Protein AF-X1FM49-F1 (afdb_monomer)

Mean predicted aligned error: 12.23 Å

Sequence (280 aa):
MNQIHNSIEKFINIDDLNIEDKLYTIQNRLKTENAYYLDQNDILSFISDFFELAIPLKKENLKLLLQKALFGYRSFENHWNMVPKPKIYNTMIRFLIRLFGFQINLRKLSHWAIPDVIFNYIDLHFGLNSRILLIITDLKSDKDVKISREQFSKNACKHAILLEFEESTLRIMRTISKEELFSSAYGSINSIKKALTEKFGTPSAVICVDKFLLEKIVENYIFKHSKFTLFPHFKTLKLLRNKKYLTIYPEFPSYKFIRKKKPFSLLKLLLPILIDKHEF

Nearest PDB structures (foldseek):
  1c7t-assembly1_A-2  TM=3.517E-01  e=4.186E+00  Serratia marcescens
  2xf8-assembly4_I  TM=2.829E-01  e=3.321E+00  Escherichia coli K-12

Structure (mmCIF, N/CA/C/O backbone):
data_AF-X1FM49-F1
#
_entry.id   AF-X1FM49-F1
#
loop_
_atom_site.group_PDB
_atom_site.id
_atom_site.type_symbol
_atom_site.label_atom_id
_atom_site.label_alt_id
_atom_site.label_comp_id
_atom_site.label_asym_id
_atom_site.label_entity_id
_atom_site.label_seq_id
_atom_site.pdbx_PDB_ins_code
_atom_site.Cartn_x
_atom_site.Cartn_y
_atom_site.Cartn_z
_atom_site.occupancy
_atom_site.B_iso_or_equiv
_atom_site.auth_seq_id
_atom_site.auth_comp_id
_atom_site.auth_asym_id
_atom_site.auth_atom_id
_atom_site.pdbx_PDB_model_num
ATOM 1 N N . MET A 1 1 ? -45.543 -6.821 -8.139 1.00 38.75 1 MET A N 1
ATOM 2 C CA . MET A 1 1 ? -44.348 -7.501 -8.684 1.00 38.75 1 MET A CA 1
ATOM 3 C C . MET A 1 1 ? -43.966 -7.039 -10.105 1.00 38.75 1 MET A C 1
ATOM 5 O O . MET A 1 1 ? -43.216 -7.739 -10.750 1.00 38.75 1 MET A O 1
ATOM 9 N N . ASN A 1 2 ? -44.377 -5.841 -10.564 1.00 34.03 2 ASN A N 1
ATOM 10 C CA . ASN A 1 2 ? -43.959 -5.253 -11.859 1.00 34.03 2 ASN A CA 1
ATOM 11 C C . ASN A 1 2 ? -43.669 -3.734 -11.766 1.00 34.03 2 ASN A C 1
ATOM 13 O O . ASN A 1 2 ? -43.846 -2.992 -12.723 1.00 34.03 2 ASN A O 1
ATOM 17 N N . GLN A 1 3 ? -43.240 -3.244 -10.597 1.00 27.81 3 GLN A N 1
ATOM 18 C CA . GLN A 1 3 ? -42.898 -1.822 -10.391 1.00 27.81 3 GLN A CA 1
ATOM 19 C C . GLN A 1 3 ? -41.501 -1.590 -9.795 1.00 27.81 3 GLN A C 1
ATOM 21 O O . GLN A 1 3 ? -41.107 -0.448 -9.615 1.00 27.81 3 GLN A O 1
ATOM 26 N N . ILE A 1 4 ? -40.728 -2.654 -9.548 1.00 30.19 4 ILE A N 1
ATOM 27 C CA . ILE A 1 4 ? -39.341 -2.563 -9.049 1.00 30.19 4 ILE A CA 1
ATOM 28 C C . ILE A 1 4 ? -38.323 -2.700 -10.198 1.00 30.19 4 ILE A C 1
ATOM 30 O O . ILE A 1 4 ? -37.176 -2.291 -10.061 1.00 30.19 4 ILE A O 1
ATOM 34 N N . HIS A 1 5 ? -38.743 -3.197 -11.368 1.00 26.62 5 HIS A N 1
ATOM 35 C CA . HIS A 1 5 ? -37.850 -3.340 -12.522 1.00 26.62 5 HIS A CA 1
ATOM 36 C C . HIS A 1 5 ? -37.680 -2.036 -13.326 1.00 26.62 5 HIS A C 1
ATOM 38 O O . HIS A 1 5 ? -36.601 -1.772 -13.838 1.00 26.62 5 HIS A O 1
ATOM 44 N N . ASN A 1 6 ? -38.677 -1.141 -13.324 1.00 26.44 6 ASN A N 1
ATOM 45 C CA . ASN A 1 6 ? -38.637 0.102 -14.115 1.00 26.44 6 ASN A CA 1
ATOM 46 C C . ASN A 1 6 ? -37.973 1.301 -13.406 1.00 26.44 6 ASN A C 1
ATOM 48 O O . ASN A 1 6 ? -37.908 2.391 -13.974 1.00 26.44 6 ASN A O 1
ATOM 52 N N . SER A 1 7 ? -37.489 1.135 -12.171 1.00 25.89 7 SER A N 1
ATOM 53 C CA . SER A 1 7 ? -36.793 2.187 -11.409 1.00 25.89 7 SER A CA 1
ATOM 54 C C . SER A 1 7 ? -35.269 2.028 -11.376 1.00 25.89 7 SER A C 1
ATOM 56 O O . SER A 1 7 ? -34.590 2.924 -10.884 1.00 25.89 7 SER A O 1
ATOM 58 N N . ILE A 1 8 ? -34.728 0.928 -11.914 1.00 28.39 8 ILE A N 1
ATOM 59 C CA . ILE A 1 8 ? -33.276 0.684 -12.004 1.00 28.39 8 ILE A CA 1
ATOM 60 C C . ILE A 1 8 ? -32.724 1.099 -13.383 1.00 28.39 8 ILE A C 1
ATOM 62 O O . ILE A 1 8 ? -31.587 1.546 -13.477 1.00 28.39 8 ILE A O 1
ATOM 66 N N . GLU A 1 9 ? -33.548 1.113 -14.435 1.00 26.67 9 GLU A N 1
ATOM 67 C CA . GLU A 1 9 ? -33.127 1.510 -15.795 1.00 26.67 9 GLU A CA 1
ATOM 68 C C . GLU A 1 9 ? -33.043 3.032 -16.042 1.00 26.67 9 GLU A C 1
ATOM 70 O O . GLU A 1 9 ? -32.710 3.464 -17.141 1.00 26.67 9 GLU A O 1
ATOM 75 N N . LYS A 1 10 ? -33.314 3.884 -15.042 1.00 25.98 10 LYS A N 1
ATOM 76 C CA . LYS A 1 10 ? -33.323 5.355 -15.213 1.00 25.98 10 LYS A CA 1
ATOM 77 C C . LYS A 1 10 ? -32.134 6.112 -14.613 1.00 25.98 10 LYS A C 1
ATOM 79 O O . LYS A 1 10 ? -32.168 7.339 -14.585 1.00 25.98 10 LYS A O 1
ATOM 84 N N . PHE A 1 11 ? -31.075 5.41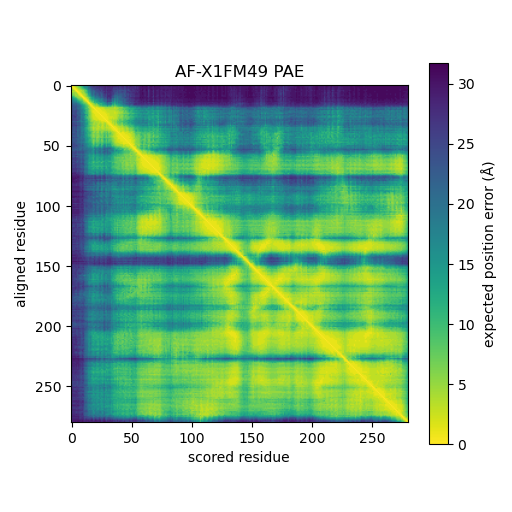9 -14.193 1.00 28.23 11 PHE A N 1
ATOM 85 C CA . PHE A 1 11 ? -29.848 6.056 -13.683 1.00 28.23 11 PHE A CA 1
ATOM 86 C C . PHE A 1 11 ? -28.603 5.890 -14.567 1.00 28.23 11 PHE A C 1
ATOM 88 O O . PHE A 1 11 ? -27.523 6.317 -14.170 1.00 28.23 11 PHE A O 1
ATOM 95 N N . ILE A 1 12 ? -28.748 5.356 -15.781 1.00 30.94 12 ILE A N 1
ATOM 96 C CA . ILE A 1 12 ? -27.650 5.244 -16.750 1.00 30.94 12 ILE A CA 1
ATOM 97 C C . ILE A 1 12 ? -28.084 5.927 -18.042 1.00 30.94 12 ILE A C 1
ATOM 99 O O . ILE A 1 12 ? -28.553 5.270 -18.962 1.00 30.94 12 ILE A O 1
ATOM 103 N N . ASN A 1 13 ? -28.018 7.260 -18.096 1.00 35.44 13 ASN A N 1
ATOM 104 C CA . ASN A 1 13 ? -27.860 7.938 -19.387 1.00 35.44 13 ASN A CA 1
ATOM 105 C C . ASN A 1 13 ? -27.408 9.396 -19.247 1.00 35.44 13 ASN A C 1
ATOM 107 O O . ASN A 1 13 ? -28.061 10.315 -19.733 1.00 35.44 13 ASN A O 1
ATOM 111 N N . ILE A 1 14 ? -26.303 9.624 -18.539 1.00 36.44 14 ILE A N 1
ATOM 112 C CA . ILE A 1 14 ? -25.542 10.874 -18.630 1.00 36.44 14 ILE A CA 1
ATOM 113 C C . ILE A 1 14 ? -24.070 10.499 -18.416 1.00 36.44 14 ILE A C 1
ATOM 115 O O . ILE A 1 14 ? -23.620 10.554 -17.282 1.00 36.44 14 ILE A O 1
ATOM 119 N N . ASP A 1 15 ? -23.380 10.006 -19.459 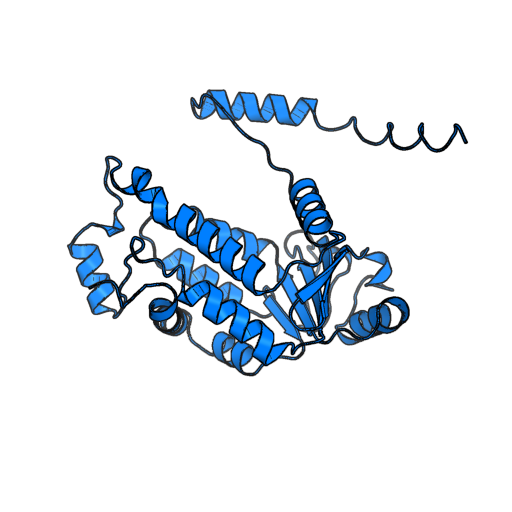1.00 49.00 15 ASP A N 1
ATOM 120 C CA . ASP A 1 15 ? -21.919 10.176 -19.687 1.00 49.00 15 ASP A CA 1
ATOM 121 C C . ASP A 1 15 ? -21.323 9.273 -20.799 1.00 49.00 15 ASP A C 1
ATOM 123 O O . ASP A 1 15 ? -20.226 9.572 -21.276 1.00 49.00 15 ASP A O 1
ATOM 127 N N . ASP A 1 16 ? -22.030 8.246 -21.292 1.00 47.59 16 ASP A N 1
ATOM 128 C CA . ASP A 1 16 ? -21.462 7.271 -22.253 1.00 47.59 16 ASP A CA 1
ATOM 129 C C . ASP A 1 16 ? -21.018 7.887 -23.593 1.00 47.59 16 ASP A C 1
ATOM 131 O O . ASP A 1 16 ? -19.898 7.643 -24.049 1.00 47.59 16 ASP A O 1
ATOM 135 N N . LEU A 1 17 ? -21.817 8.796 -24.168 1.00 49.66 17 LEU A N 1
ATOM 136 C CA . LEU A 1 17 ? -21.473 9.514 -25.410 1.00 49.66 17 LEU A CA 1
ATOM 137 C C . LEU A 1 17 ? -20.178 10.340 -25.289 1.00 49.66 17 LEU A C 1
ATOM 139 O O . LEU A 1 17 ? -19.476 10.566 -26.266 1.00 49.66 17 LEU A O 1
ATOM 143 N N . ASN A 1 18 ? -19.824 10.783 -24.081 1.00 67.50 18 ASN A N 1
ATOM 144 C CA . ASN A 1 18 ? -18.666 11.646 -23.849 1.00 67.50 18 ASN A CA 1
ATOM 145 C C . ASN A 1 18 ? -17.378 10.837 -23.606 1.00 67.50 18 ASN A C 1
ATOM 147 O O . ASN A 1 18 ? -16.273 11.370 -23.724 1.00 67.50 18 ASN A O 1
ATOM 151 N N . ILE A 1 19 ? -17.494 9.563 -23.217 1.00 69.50 19 ILE A N 1
ATOM 152 C CA . ILE A 1 19 ? -16.346 8.685 -22.968 1.00 69.50 19 ILE A CA 1
ATOM 153 C C . ILE A 1 19 ? -15.851 8.088 -24.284 1.00 69.50 19 ILE A C 1
ATOM 155 O O . ILE A 1 19 ? -14.644 8.120 -24.526 1.00 69.50 19 ILE A O 1
ATOM 159 N N . GLU A 1 20 ? -16.752 7.627 -25.155 1.00 76.94 20 GLU A N 1
ATOM 160 C CA . GLU A 1 20 ? -16.390 7.110 -26.482 1.00 76.94 20 GLU A CA 1
ATOM 161 C C . GLU A 1 20 ? -15.681 8.170 -27.332 1.00 76.94 20 GLU A C 1
ATOM 163 O O . GLU A 1 20 ? -14.584 7.922 -27.836 1.00 76.94 20 GLU A O 1
ATOM 168 N N . ASP A 1 21 ? -16.214 9.393 -27.383 1.00 76.25 21 ASP A N 1
ATOM 169 C CA . ASP A 1 21 ? -15.595 10.513 -28.102 1.00 76.25 21 ASP A CA 1
ATOM 170 C C . ASP A 1 21 ? -14.202 10.867 -27.551 1.00 76.25 21 ASP A C 1
ATOM 172 O O . ASP A 1 21 ? -13.254 11.145 -28.302 1.00 76.25 21 ASP A O 1
ATOM 176 N N . LYS A 1 22 ? -14.026 10.820 -26.222 1.00 76.69 22 LYS A N 1
ATOM 177 C CA . LYS A 1 22 ? -12.715 11.022 -25.580 1.00 76.69 22 LYS A CA 1
ATOM 178 C C . LYS A 1 22 ? -11.753 9.889 -25.907 1.00 76.69 22 LYS A C 1
ATOM 180 O O . LYS A 1 22 ? -10.584 10.167 -26.182 1.00 76.69 22 LYS A O 1
ATOM 185 N N . LEU A 1 23 ? -12.212 8.638 -25.891 1.00 79.38 23 LEU A N 1
ATOM 186 C CA . LEU A 1 23 ? -11.404 7.480 -26.263 1.00 79.38 23 LEU A CA 1
ATOM 187 C C . LEU A 1 23 ? -10.975 7.571 -27.725 1.00 79.38 23 LEU A C 1
ATOM 189 O O . LEU A 1 23 ? -9.790 7.411 -27.997 1.00 79.38 23 LEU A O 1
ATOM 193 N N . TYR A 1 24 ? -11.880 7.927 -28.635 1.00 82.31 24 TYR A N 1
ATOM 194 C CA . TYR A 1 24 ? -11.580 8.114 -30.054 1.00 82.31 24 TYR A CA 1
ATOM 195 C C . TYR A 1 24 ? -10.574 9.252 -30.281 1.00 82.31 24 TYR A C 1
ATOM 197 O O . TYR A 1 24 ? -9.591 9.107 -31.010 1.00 82.31 24 TYR A O 1
ATOM 205 N N . THR A 1 25 ? -10.734 10.369 -29.567 1.00 79.50 25 THR A N 1
ATOM 206 C CA . THR A 1 25 ? -9.770 11.480 -29.588 1.00 79.50 25 THR A CA 1
ATOM 207 C C . THR A 1 25 ? -8.387 11.040 -29.091 1.00 79.50 25 THR A C 1
ATOM 209 O O . THR A 1 25 ? -7.362 11.420 -29.664 1.00 79.50 25 THR A O 1
ATOM 212 N N . ILE A 1 26 ? -8.333 10.222 -28.035 1.00 73.94 26 ILE A N 1
ATOM 213 C CA . ILE A 1 26 ? -7.086 9.667 -27.495 1.00 73.94 26 ILE A CA 1
ATOM 214 C C . ILE A 1 26 ? -6.458 8.673 -28.480 1.00 73.94 26 ILE A C 1
ATOM 216 O O . ILE A 1 26 ? -5.254 8.773 -28.722 1.00 73.94 26 ILE A O 1
ATOM 220 N N . GLN A 1 27 ? -7.247 7.778 -29.085 1.00 82.19 27 GLN A N 1
ATOM 221 C CA . GLN A 1 27 ? -6.794 6.826 -30.107 1.00 82.19 27 GLN A CA 1
ATOM 222 C C . GLN A 1 27 ? -6.166 7.556 -31.292 1.00 82.19 27 GLN A C 1
ATOM 224 O O . GLN A 1 27 ? -5.028 7.263 -31.659 1.00 82.19 27 GLN A O 1
ATOM 229 N N . ASN A 1 28 ? -6.847 8.577 -31.819 1.00 80.06 28 ASN A N 1
ATOM 230 C CA . ASN A 1 28 ? -6.357 9.374 -32.943 1.00 80.06 28 ASN A CA 1
ATOM 231 C C . ASN A 1 28 ? -5.092 10.161 -32.590 1.00 80.06 28 ASN A C 1
ATOM 233 O O . ASN A 1 28 ? -4.155 10.237 -33.387 1.00 80.06 28 ASN A O 1
ATOM 237 N N . ARG A 1 29 ? -5.025 10.726 -31.378 1.00 74.94 29 ARG A N 1
ATOM 238 C CA . ARG A 1 29 ? -3.861 11.501 -30.930 1.00 74.94 29 ARG A CA 1
ATOM 239 C C . ARG A 1 29 ? -2.637 10.627 -30.661 1.00 74.94 29 ARG A C 1
ATOM 241 O O . ARG A 1 29 ? -1.518 11.059 -30.932 1.00 74.94 29 ARG A O 1
ATOM 248 N N . LEU A 1 30 ? -2.832 9.436 -30.097 1.00 70.00 30 LEU A N 1
ATOM 249 C CA . LEU A 1 30 ? -1.753 8.510 -29.743 1.00 70.00 30 LEU A CA 1
ATOM 250 C C . LEU A 1 30 ? -1.437 7.497 -30.852 1.00 70.00 30 LEU A C 1
ATOM 252 O O . LEU A 1 30 ? -0.431 6.801 -30.739 1.00 70.00 30 LEU A O 1
ATOM 256 N N . LYS A 1 31 ? -2.244 7.454 -31.923 1.00 78.69 31 LYS A N 1
ATOM 257 C CA . LYS A 1 31 ? -2.162 6.486 -33.029 1.00 78.69 31 LYS A CA 1
ATOM 258 C C . LYS A 1 31 ? -2.162 5.038 -32.531 1.00 78.69 31 LYS A C 1
ATOM 260 O O . LYS A 1 31 ? -1.292 4.248 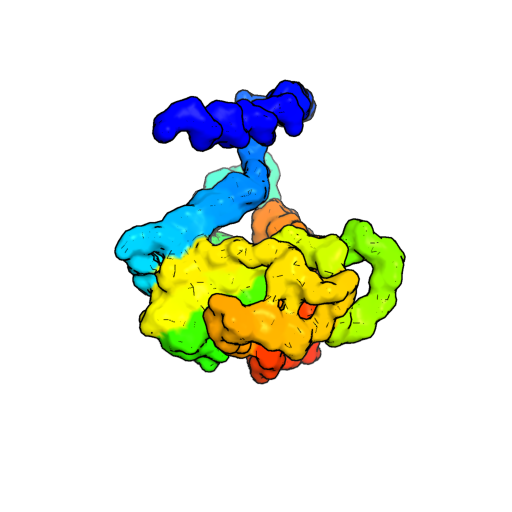-32.888 1.00 78.69 31 LYS A O 1
ATOM 265 N N . THR A 1 32 ? -3.115 4.711 -31.667 1.00 70.50 32 THR A N 1
ATOM 266 C CA . THR A 1 32 ? -3.265 3.373 -31.080 1.00 70.50 32 THR A CA 1
ATOM 267 C C . THR A 1 32 ? -4.527 2.706 -31.605 1.00 70.50 32 THR A C 1
ATOM 269 O O . THR A 1 32 ? -5.571 3.347 -31.622 1.00 70.50 32 THR A O 1
ATOM 272 N N . GLU A 1 33 ? -4.443 1.423 -31.968 1.00 75.19 33 GLU A N 1
ATOM 273 C CA . GLU A 1 33 ? -5.581 0.646 -32.497 1.00 75.19 33 GLU A CA 1
ATOM 274 C C . GLU A 1 33 ? -6.745 0.548 -31.509 1.00 75.19 33 GLU A C 1
ATOM 276 O O . GLU A 1 33 ? -7.899 0.565 -31.912 1.00 75.19 33 GLU A O 1
ATOM 281 N N . ASN A 1 34 ? -6.437 0.479 -30.213 1.00 69.75 34 ASN A N 1
ATOM 282 C CA . ASN A 1 34 ? -7.426 0.326 -29.157 1.00 69.75 34 ASN A CA 1
ATOM 283 C C . ASN A 1 34 ? -7.142 1.307 -28.016 1.00 69.75 34 ASN A C 1
ATOM 285 O O . ASN A 1 34 ? -5.984 1.550 -27.663 1.00 69.75 34 ASN A O 1
ATOM 289 N N . ALA A 1 35 ? -8.202 1.827 -27.401 1.00 69.19 35 ALA A N 1
ATOM 290 C CA . ALA A 1 35 ? -8.143 2.552 -26.135 1.00 69.19 35 ALA A CA 1
ATOM 291 C C . ALA A 1 35 ? -9.226 2.015 -25.209 1.00 69.19 35 ALA A C 1
ATOM 293 O O . ALA A 1 35 ? -10.354 1.793 -25.637 1.00 69.19 35 ALA A O 1
ATOM 294 N N . TYR A 1 36 ? -8.863 1.823 -23.948 1.00 71.94 36 TYR A N 1
ATOM 295 C CA . TYR A 1 36 ? -9.733 1.234 -22.942 1.00 71.94 36 TYR A CA 1
ATOM 296 C C . TYR A 1 36 ? -10.023 2.272 -21.862 1.00 71.94 36 TYR A C 1
ATOM 298 O O . TYR A 1 36 ? -9.104 2.940 -21.377 1.00 71.94 36 TYR A O 1
ATOM 306 N N . TYR A 1 37 ? -11.292 2.390 -21.485 1.00 75.25 37 TYR A N 1
ATOM 307 C CA . TYR A 1 37 ? -11.716 3.112 -20.294 1.00 75.25 37 TYR A CA 1
ATOM 308 C C . TYR A 1 37 ? -11.982 2.107 -19.175 1.00 75.25 37 TYR A C 1
ATOM 310 O O . TYR A 1 37 ? -12.544 1.041 -19.407 1.00 75.25 37 TYR A O 1
ATOM 318 N N . LEU A 1 38 ? -11.529 2.438 -17.971 1.00 68.00 38 LEU A N 1
ATOM 319 C CA . LEU A 1 38 ? -11.736 1.635 -16.775 1.00 68.00 38 LEU A CA 1
ATOM 320 C C . LEU A 1 38 ? -12.323 2.550 -15.703 1.00 68.00 38 LEU A C 1
ATOM 322 O O . LEU A 1 38 ? -11.599 3.410 -15.184 1.00 68.00 38 LEU A O 1
ATOM 326 N N . ASP A 1 39 ? -13.607 2.377 -15.383 1.00 73.81 39 ASP A N 1
ATOM 327 C CA . ASP A 1 39 ? -14.215 3.075 -14.252 1.00 73.81 39 ASP A CA 1
ATOM 328 C C . ASP A 1 39 ? -13.741 2.451 -12.929 1.00 73.81 39 ASP A C 1
ATOM 330 O O . ASP A 1 39 ? -13.686 1.233 -12.745 1.00 73.81 39 ASP A O 1
ATOM 334 N N . GLN A 1 40 ? -13.370 3.311 -11.985 1.00 64.81 40 GLN A N 1
ATOM 335 C CA . GLN A 1 40 ? -12.953 2.907 -10.648 1.00 64.81 40 GLN A CA 1
ATOM 336 C C . GLN A 1 40 ? -14.115 2.326 -9.846 1.00 64.81 40 GLN A C 1
ATOM 338 O O . GLN A 1 40 ? -13.875 1.424 -9.046 1.00 64.81 40 GLN A O 1
ATOM 343 N N . ASN A 1 41 ? -15.342 2.821 -10.043 1.00 69.19 41 ASN A N 1
ATOM 344 C CA . ASN A 1 41 ? -16.506 2.291 -9.334 1.00 69.19 41 ASN A CA 1
ATOM 345 C C . ASN A 1 41 ? -16.819 0.865 -9.792 1.00 69.19 41 ASN A C 1
ATOM 347 O O . ASN A 1 41 ? -16.983 -0.007 -8.942 1.00 69.19 41 ASN A O 1
ATOM 351 N N . ASP A 1 42 ? -16.779 0.606 -11.100 1.00 70.88 42 ASP A N 1
ATOM 352 C CA . ASP A 1 42 ? -16.976 -0.735 -11.658 1.00 70.88 42 ASP A CA 1
ATOM 353 C C . ASP A 1 42 ? -15.902 -1.708 -11.176 1.00 70.88 42 ASP A C 1
ATOM 355 O O . ASP A 1 42 ? -16.221 -2.801 -10.714 1.00 70.88 42 ASP A O 1
ATOM 359 N N . ILE A 1 43 ? -14.629 -1.295 -11.175 1.00 70.88 43 ILE A N 1
ATOM 360 C CA . ILE A 1 43 ? -13.544 -2.113 -10.614 1.00 70.88 43 ILE A CA 1
ATOM 361 C C . ILE A 1 43 ? -13.795 -2.412 -9.133 1.00 70.88 43 ILE A C 1
ATOM 363 O O . ILE A 1 43 ? -13.596 -3.543 -8.695 1.00 70.88 43 ILE A O 1
ATOM 367 N N . LEU A 1 44 ? -14.207 -1.415 -8.345 1.00 65.88 44 LEU A N 1
ATOM 368 C CA . LEU A 1 44 ? -14.498 -1.612 -6.926 1.00 65.88 44 LEU A CA 1
ATOM 369 C C . LEU A 1 44 ? -15.687 -2.551 -6.716 1.00 65.88 44 LEU A C 1
ATOM 371 O O . LEU A 1 44 ? -15.600 -3.398 -5.832 1.00 65.88 44 LEU A O 1
ATOM 375 N N . SER A 1 45 ? -16.743 -2.432 -7.525 1.00 69.94 45 SER A N 1
ATOM 376 C CA . SER A 1 45 ? -17.908 -3.321 -7.479 1.00 69.94 45 SER A CA 1
ATOM 377 C C . SER A 1 45 ? -17.520 -4.756 -7.826 1.00 69.94 45 SER A C 1
ATOM 379 O O . SER A 1 45 ? -17.732 -5.644 -7.013 1.00 69.94 45 SER A O 1
ATOM 381 N N . PHE A 1 46 ? -16.787 -4.964 -8.924 1.00 72.94 46 PHE A N 1
ATOM 382 C CA . PHE A 1 46 ? -16.276 -6.271 -9.324 1.00 72.94 46 PHE A CA 1
ATOM 383 C C . PHE A 1 46 ? -15.400 -6.903 -8.239 1.00 72.94 46 PHE A C 1
ATOM 385 O O . PHE A 1 46 ? -15.522 -8.089 -7.946 1.00 72.94 46 PHE A O 1
ATOM 392 N N . ILE A 1 47 ? -14.505 -6.119 -7.629 1.00 70.12 47 ILE A N 1
ATOM 393 C CA . ILE A 1 47 ? -13.669 -6.602 -6.527 1.00 70.12 47 ILE A CA 1
ATOM 394 C C . ILE A 1 47 ? -14.540 -6.957 -5.316 1.00 70.12 47 ILE A C 1
ATOM 396 O O . ILE A 1 47 ? -14.306 -7.993 -4.700 1.00 70.12 47 ILE A O 1
ATOM 400 N N . SER A 1 48 ? -15.530 -6.128 -4.979 1.00 65.69 48 SER A N 1
ATOM 401 C CA . SER A 1 48 ? -16.471 -6.393 -3.885 1.00 65.69 48 SER A CA 1
ATOM 402 C C . SER A 1 48 ? -17.215 -7.708 -4.120 1.00 65.69 48 SER A C 1
ATOM 404 O O . SER A 1 48 ? -17.144 -8.598 -3.279 1.00 65.69 48 SER A O 1
ATOM 406 N N . ASP A 1 49 ? -17.810 -7.877 -5.301 1.00 68.56 49 ASP A N 1
ATOM 407 C CA . ASP A 1 49 ? -18.548 -9.076 -5.706 1.00 68.56 49 ASP A CA 1
ATOM 408 C C . ASP A 1 49 ? -17.653 -10.323 -5.692 1.00 68.56 49 ASP A C 1
ATOM 410 O O . ASP A 1 49 ? -18.055 -11.399 -5.251 1.00 68.56 49 ASP A O 1
ATOM 414 N N . PHE A 1 50 ? -16.395 -10.176 -6.118 1.00 68.75 50 PHE A N 1
ATOM 415 C CA . PHE A 1 50 ? -15.397 -11.243 -6.077 1.00 68.75 50 PHE A CA 1
ATOM 416 C C . PHE A 1 50 ? -15.055 -11.686 -4.645 1.00 68.75 50 PHE A C 1
ATOM 418 O O . PHE A 1 50 ? -14.689 -12.843 -4.428 1.00 68.75 50 PHE A O 1
ATOM 425 N N . PHE A 1 51 ? -15.170 -10.797 -3.658 1.00 63.81 51 PHE A N 1
ATOM 426 C CA . PHE A 1 51 ? -14.923 -11.111 -2.250 1.00 63.81 51 PHE A CA 1
ATOM 427 C C . PHE A 1 51 ? -16.182 -11.489 -1.463 1.00 63.81 51 PHE A C 1
ATOM 429 O O . PHE A 1 51 ? -16.052 -12.090 -0.400 1.00 63.81 51 PHE A O 1
ATOM 436 N N . GLU A 1 52 ? -17.373 -11.212 -1.991 1.00 62.69 52 GLU A N 1
ATOM 437 C CA . GLU A 1 52 ? -18.663 -11.661 -1.445 1.00 62.69 52 GLU A CA 1
ATOM 438 C C . GLU A 1 52 ? -19.129 -13.016 -2.022 1.00 62.69 52 GLU A C 1
ATOM 440 O O . GLU A 1 52 ? -20.275 -13.428 -1.833 1.00 62.69 52 GLU A O 1
ATOM 445 N N . LEU A 1 53 ? -18.243 -13.752 -2.707 1.00 64.69 53 LEU A N 1
ATOM 446 C CA . LEU A 1 53 ? -18.539 -15.084 -3.237 1.00 64.69 53 LEU A CA 1
ATOM 447 C C . LEU A 1 53 ? -18.991 -16.056 -2.135 1.00 64.69 53 LEU A C 1
ATOM 449 O O . LEU A 1 53 ? -18.435 -16.101 -1.039 1.00 64.69 53 LEU A O 1
ATOM 453 N N . ALA A 1 54 ? -19.935 -16.938 -2.486 1.00 53.69 54 ALA A N 1
ATOM 454 C CA . ALA A 1 54 ? -20.457 -17.979 -1.594 1.00 53.69 54 ALA A CA 1
ATOM 455 C C . ALA A 1 54 ? -19.368 -18.910 -1.019 1.00 53.69 54 ALA A C 1
ATOM 457 O O . ALA A 1 54 ? -19.568 -19.538 0.020 1.00 53.69 54 ALA A O 1
ATOM 458 N N . ILE A 1 55 ? -18.214 -18.999 -1.689 1.00 61.59 55 ILE A N 1
ATOM 459 C CA . ILE A 1 55 ? -17.021 -19.683 -1.194 1.00 61.59 55 ILE A CA 1
ATOM 460 C C . ILE A 1 55 ? -15.971 -18.607 -0.882 1.00 61.59 55 ILE A C 1
ATOM 462 O O . ILE A 1 55 ? -15.430 -18.017 -1.822 1.00 61.59 55 ILE A O 1
ATOM 466 N N . PRO A 1 56 ? -15.644 -18.359 0.400 1.00 64.12 56 PRO A N 1
ATOM 467 C CA . PRO A 1 56 ? -14.670 -17.344 0.763 1.00 64.12 56 PRO A CA 1
ATOM 468 C C . PRO A 1 56 ? -13.289 -17.713 0.222 1.00 64.12 56 PRO A C 1
ATOM 470 O O . PRO A 1 56 ? -12.854 -18.872 0.255 1.00 64.12 56 PRO A O 1
ATOM 473 N N . LEU A 1 57 ? -12.573 -16.711 -0.279 1.00 66.94 57 LEU A N 1
ATOM 474 C CA . LEU A 1 57 ? -11.242 -16.917 -0.825 1.00 66.94 57 LEU A CA 1
ATOM 475 C C . LEU A 1 57 ? -10.250 -17.178 0.303 1.00 66.94 57 LEU A C 1
ATOM 477 O O . LEU A 1 57 ? -9.952 -16.312 1.128 1.00 66.94 57 LEU A O 1
ATOM 481 N N . LYS A 1 58 ? -9.693 -18.391 0.296 1.00 73.50 58 LYS A N 1
ATOM 482 C CA . LYS A 1 58 ? -8.594 -18.755 1.185 1.00 73.50 58 LYS A CA 1
ATOM 483 C C . LYS A 1 58 ? -7.408 -17.819 0.981 1.00 73.50 58 LYS A C 1
ATOM 485 O O . LYS A 1 58 ? -7.097 -17.407 -0.142 1.00 73.50 58 LYS A O 1
ATOM 490 N N . LYS A 1 59 ? -6.700 -17.540 2.069 1.00 76.81 59 LYS A N 1
ATOM 491 C CA . LYS A 1 59 ? -5.501 -16.703 2.067 1.00 76.81 59 LYS A CA 1
ATOM 492 C C . LYS A 1 59 ? -4.458 -17.189 1.060 1.00 76.81 59 LYS A C 1
ATOM 494 O O . LYS A 1 59 ? -3.855 -16.380 0.358 1.00 76.81 59 LYS A O 1
ATOM 499 N N . GLU A 1 60 ? -4.273 -18.502 0.949 1.00 79.81 60 GLU A N 1
ATOM 500 C CA . GLU A 1 60 ? -3.338 -19.122 0.007 1.00 79.81 60 GLU A CA 1
ATOM 501 C C . GLU A 1 60 ? -3.703 -18.796 -1.444 1.00 79.81 60 GLU A C 1
ATOM 503 O O . GLU A 1 60 ? -2.817 -18.533 -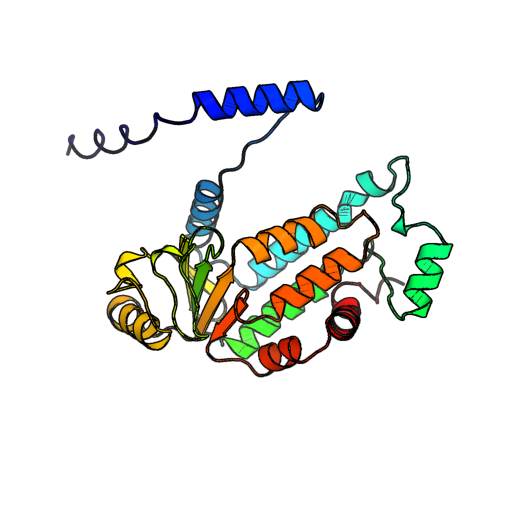2.255 1.00 79.81 60 GLU A O 1
ATOM 508 N N . ASN A 1 61 ? -4.998 -18.734 -1.763 1.00 80.94 61 ASN A N 1
ATOM 509 C CA . ASN A 1 61 ? -5.474 -18.402 -3.104 1.00 80.94 61 ASN A CA 1
ATOM 510 C C . ASN A 1 61 ? -5.207 -16.930 -3.435 1.00 80.94 61 ASN A C 1
ATOM 512 O O . ASN A 1 61 ? -4.757 -16.622 -4.536 1.00 80.94 61 ASN A O 1
ATOM 516 N N . LEU A 1 62 ? -5.418 -16.021 -2.478 1.00 79.12 62 LEU A N 1
ATOM 517 C CA . LEU A 1 62 ? -5.103 -14.598 -2.649 1.00 79.12 62 LEU A CA 1
ATOM 518 C C . LEU A 1 62 ? -3.603 -14.359 -2.779 1.00 79.12 62 LEU A C 1
ATOM 520 O O . LEU A 1 62 ? -3.158 -13.576 -3.621 1.00 79.12 62 LEU A O 1
ATOM 524 N N . LYS A 1 63 ? -2.815 -15.082 -1.984 1.00 84.31 63 LYS A N 1
ATOM 525 C CA . LYS A 1 63 ? -1.362 -15.098 -2.093 1.00 84.31 63 LYS A CA 1
ATOM 526 C C . LYS A 1 63 ? -0.922 -15.575 -3.473 1.00 84.31 63 LYS A C 1
ATOM 528 O O . LYS A 1 63 ? -0.122 -14.893 -4.106 1.00 84.31 63 LYS A O 1
ATOM 533 N N . LEU A 1 64 ? -1.481 -16.679 -3.967 1.00 84.88 64 LEU A N 1
ATOM 534 C CA . LEU A 1 64 ? -1.194 -17.209 -5.299 1.00 84.88 64 LEU A CA 1
ATOM 535 C C . LEU A 1 64 ? -1.609 -16.235 -6.411 1.00 84.88 64 LEU A C 1
ATOM 537 O O . LEU A 1 64 ? -0.878 -16.060 -7.383 1.00 84.88 64 LEU A O 1
ATOM 541 N N . LEU A 1 65 ? -2.760 -15.576 -6.278 1.00 84.62 65 LEU A N 1
ATOM 542 C CA . LEU A 1 65 ? -3.223 -14.573 -7.237 1.00 84.62 65 LEU A CA 1
ATOM 543 C C . LEU A 1 65 ? -2.247 -13.396 -7.298 1.00 84.62 65 LEU A C 1
ATOM 545 O O . LEU A 1 65 ? -1.831 -13.001 -8.387 1.00 84.62 65 LEU A O 1
ATOM 549 N N . LEU A 1 66 ? -1.807 -12.890 -6.143 1.00 85.94 66 LEU A N 1
ATOM 550 C CA . LEU A 1 66 ? -0.810 -11.824 -6.082 1.00 85.94 66 LEU A CA 1
ATOM 551 C C . LEU A 1 66 ? 0.543 -12.272 -6.655 1.00 85.94 66 LEU A C 1
ATOM 553 O O . LEU A 1 66 ? 1.169 -11.514 -7.393 1.00 85.94 66 LEU A O 1
ATOM 557 N N . GLN A 1 67 ? 0.973 -13.506 -6.374 1.00 87.00 67 GLN A N 1
ATOM 558 C CA . GLN A 1 67 ? 2.168 -14.104 -6.981 1.00 87.00 67 GLN A CA 1
ATOM 559 C C . GLN A 1 67 ? 2.059 -14.121 -8.509 1.00 87.00 67 GLN A C 1
ATOM 561 O O . GLN A 1 67 ? 2.979 -13.669 -9.185 1.00 87.00 67 GLN A O 1
ATOM 566 N N . LYS A 1 68 ? 0.926 -14.578 -9.061 1.00 85.56 68 LYS A N 1
ATOM 567 C CA . LYS A 1 68 ? 0.674 -14.599 -10.510 1.00 85.56 68 LYS A CA 1
ATOM 568 C C . LYS A 1 68 ? 0.633 -13.196 -11.110 1.00 85.56 68 LYS A C 1
ATOM 570 O O . LYS A 1 68 ? 1.213 -12.985 -12.170 1.00 85.56 68 LYS A O 1
ATOM 575 N N . ALA A 1 69 ? 0.017 -12.229 -10.433 1.00 84.56 69 ALA A N 1
ATOM 576 C CA . ALA A 1 69 ? -0.009 -10.837 -10.877 1.00 84.56 69 ALA A CA 1
ATOM 577 C C . ALA A 1 69 ? 1.402 -10.226 -10.909 1.00 84.56 69 ALA A C 1
ATOM 579 O O . ALA A 1 69 ? 1.785 -9.596 -11.894 1.00 84.56 69 ALA A O 1
ATOM 580 N N . LEU A 1 70 ? 2.211 -10.461 -9.871 1.00 81.81 70 LEU A N 1
ATOM 581 C CA . LEU A 1 70 ? 3.608 -10.018 -9.820 1.00 81.81 70 LEU A CA 1
ATOM 582 C C . LEU A 1 70 ? 4.477 -10.739 -10.850 1.00 81.81 70 LEU A C 1
ATOM 584 O O . LEU A 1 70 ? 5.351 -10.115 -11.447 1.00 81.81 70 LEU A O 1
ATOM 588 N N . PHE A 1 71 ? 4.230 -12.028 -11.085 1.00 79.75 71 PHE A N 1
ATOM 589 C CA . PHE A 1 71 ? 4.898 -12.794 -12.130 1.00 79.75 71 PHE A CA 1
ATOM 590 C C . PHE A 1 71 ? 4.544 -12.263 -13.524 1.00 79.75 71 PHE A C 1
ATOM 592 O O . PHE A 1 71 ? 5.440 -12.071 -14.337 1.00 79.75 71 PHE A O 1
ATOM 599 N N . GLY A 1 72 ? 3.275 -11.933 -13.780 1.00 77.06 72 GLY A N 1
ATOM 600 C CA . GLY A 1 72 ? 2.834 -11.265 -15.009 1.00 77.06 72 GLY A CA 1
ATOM 601 C C . GLY A 1 72 ? 3.446 -9.870 -15.181 1.00 77.06 72 GLY A C 1
ATOM 602 O O . GLY A 1 72 ? 3.903 -9.495 -16.256 1.00 77.06 72 GLY A O 1
ATOM 603 N N . TYR A 1 73 ? 3.537 -9.100 -14.096 1.00 76.44 73 TYR A N 1
ATOM 604 C CA . TYR A 1 73 ? 4.222 -7.808 -14.109 1.00 76.44 73 TYR A CA 1
ATOM 605 C C . TYR A 1 73 ? 5.733 -7.954 -14.362 1.00 76.44 73 TYR A C 1
ATOM 607 O O . TYR A 1 73 ? 6.338 -7.128 -15.045 1.00 76.44 73 TYR A O 1
ATOM 615 N N . ARG A 1 74 ? 6.356 -9.027 -13.857 1.00 70.88 74 ARG A N 1
ATOM 616 C CA . ARG A 1 74 ? 7.752 -9.391 -14.143 1.00 70.88 74 ARG A CA 1
ATOM 617 C C . ARG A 1 74 ? 7.933 -9.821 -15.602 1.00 70.88 74 ARG A C 1
ATOM 619 O O . ARG A 1 74 ? 8.900 -9.395 -16.229 1.00 70.88 74 ARG A O 1
ATOM 626 N N . SER A 1 75 ? 7.007 -10.615 -16.146 1.00 66.19 75 SER A N 1
ATOM 627 C CA . SER A 1 75 ? 7.040 -11.145 -17.519 1.00 66.19 75 SER A CA 1
ATOM 628 C C . SER A 1 75 ? 6.783 -10.091 -18.595 1.00 66.19 75 SER A C 1
ATOM 630 O O . SER A 1 75 ? 6.843 -10.383 -19.789 1.00 66.19 75 SER A O 1
ATOM 632 N N . PHE A 1 76 ? 6.650 -8.824 -18.200 1.00 59.12 76 PHE A N 1
ATOM 633 C CA . PHE A 1 76 ? 6.723 -7.674 -19.091 1.00 59.12 76 PHE A CA 1
ATOM 634 C C . PHE A 1 76 ? 8.065 -7.576 -19.853 1.00 59.12 76 PHE A C 1
ATOM 636 O O . PHE A 1 76 ? 8.251 -6.594 -20.564 1.00 59.12 76 PHE A O 1
ATOM 643 N N . GLU A 1 77 ? 8.980 -8.564 -19.736 1.00 49.19 77 GLU A N 1
ATOM 644 C CA . GLU A 1 77 ? 10.237 -8.808 -20.482 1.00 49.19 77 GLU A CA 1
ATOM 645 C C . GLU A 1 77 ? 10.196 -8.395 -21.963 1.00 49.19 77 GLU A C 1
ATOM 647 O O . GLU A 1 77 ? 11.174 -7.823 -22.452 1.00 49.19 77 GLU A O 1
ATOM 652 N N . ASN A 1 78 ? 9.049 -8.523 -22.636 1.00 53.38 78 ASN A N 1
ATOM 653 C CA . ASN A 1 78 ? 8.854 -8.033 -24.007 1.00 53.38 78 ASN A CA 1
ATOM 654 C C . ASN A 1 78 ? 9.073 -6.512 -24.158 1.00 53.38 78 ASN A C 1
ATOM 656 O O . ASN A 1 78 ? 9.623 -6.064 -25.161 1.00 53.38 78 ASN A O 1
ATOM 660 N N . HIS A 1 79 ? 8.761 -5.711 -23.137 1.00 54.84 79 HIS A N 1
ATOM 661 C CA . HIS A 1 79 ? 9.037 -4.271 -23.114 1.00 54.84 79 HIS A CA 1
ATOM 662 C C . HIS A 1 79 ? 10.487 -3.929 -22.724 1.00 54.84 79 HIS A C 1
ATOM 664 O O . HIS A 1 79 ? 10.936 -2.795 -22.890 1.00 54.84 79 HIS A O 1
ATOM 670 N N . TRP A 1 80 ? 11.257 -4.890 -22.203 1.00 52.94 80 TRP A N 1
ATOM 671 C CA . TRP A 1 80 ? 12.650 -4.677 -21.781 1.00 52.94 80 TRP A CA 1
ATOM 672 C C . TRP A 1 80 ? 13.653 -4.893 -22.913 1.00 52.94 80 TRP A C 1
ATOM 674 O O . TRP A 1 80 ? 14.770 -4.377 -22.833 1.00 52.94 80 TRP A O 1
ATOM 684 N N . ASN A 1 81 ? 13.251 -5.623 -23.955 1.00 57.50 81 ASN A N 1
ATOM 685 C CA . ASN A 1 81 ? 13.983 -5.744 -25.215 1.00 57.50 81 ASN A CA 1
ATOM 686 C C . ASN A 1 81 ? 13.608 -4.647 -26.231 1.00 57.50 81 ASN A C 1
ATOM 688 O O . ASN A 1 81 ? 14.087 -4.678 -27.362 1.00 57.50 81 ASN A O 1
ATOM 692 N N . MET A 1 82 ? 12.798 -3.656 -25.837 1.00 62.53 82 MET A N 1
ATOM 693 C CA . MET A 1 82 ? 12.471 -2.508 -26.685 1.00 62.53 82 MET A CA 1
ATOM 694 C C . MET A 1 82 ? 13.707 -1.661 -27.004 1.00 62.53 82 MET A C 1
ATOM 696 O O . MET A 1 82 ? 14.606 -1.483 -26.175 1.00 62.53 82 MET A O 1
ATOM 700 N N . VAL A 1 83 ? 13.722 -1.093 -28.210 1.00 59.38 83 VAL A N 1
ATOM 701 C CA . VAL A 1 83 ? 14.672 -0.059 -28.623 1.00 59.38 83 VAL A CA 1
ATOM 702 C C . VAL A 1 83 ? 13.962 1.300 -28.529 1.00 59.38 83 VAL A C 1
ATOM 704 O O . VAL A 1 83 ? 12.908 1.459 -29.139 1.00 59.38 83 VAL A O 1
ATOM 707 N N . PRO A 1 84 ? 14.506 2.286 -27.790 1.00 62.00 84 PRO A N 1
ATOM 708 C CA . PRO A 1 84 ? 15.764 2.244 -27.045 1.00 62.00 84 PRO A CA 1
ATOM 709 C C . PRO A 1 84 ? 15.656 1.472 -25.720 1.00 62.00 84 PRO A C 1
ATOM 711 O O . PRO A 1 84 ? 14.640 1.530 -25.025 1.00 62.00 84 PRO A O 1
ATOM 714 N N . LYS A 1 85 ? 16.756 0.811 -25.330 1.00 65.94 85 LYS A N 1
ATOM 715 C CA . LYS A 1 85 ? 16.830 0.068 -24.064 1.00 65.94 85 LYS A CA 1
ATOM 716 C C . LYS A 1 85 ? 16.552 0.993 -22.863 1.00 65.94 85 LYS A C 1
ATOM 718 O O . LYS A 1 85 ? 17.011 2.141 -22.856 1.00 65.94 85 LYS A O 1
ATOM 723 N N . PRO A 1 86 ? 15.883 0.510 -21.798 1.00 67.06 86 PRO A N 1
ATOM 724 C CA . PRO A 1 86 ? 15.628 1.305 -20.599 1.00 67.06 86 PRO A CA 1
ATOM 725 C C . PRO A 1 86 ? 16.914 1.861 -19.966 1.00 67.06 86 PRO A C 1
ATOM 727 O O . PRO A 1 86 ? 17.902 1.144 -19.798 1.00 67.06 86 PRO A O 1
ATOM 730 N N . LYS A 1 87 ? 16.885 3.126 -19.519 1.00 67.50 87 LYS A N 1
ATOM 731 C CA . LYS A 1 87 ? 18.058 3.833 -18.952 1.00 67.50 87 LYS A CA 1
ATOM 732 C C . LYS A 1 87 ? 18.696 3.123 -17.752 1.00 67.50 87 LYS A C 1
ATOM 734 O O . LYS A 1 87 ? 19.886 3.285 -17.508 1.00 67.50 87 LYS A O 1
ATOM 739 N N . ILE A 1 88 ? 17.935 2.300 -17.030 1.00 64.62 88 ILE A N 1
ATOM 740 C CA . ILE A 1 88 ? 18.424 1.501 -15.897 1.00 64.62 88 ILE A CA 1
ATOM 741 C C . ILE A 1 88 ? 19.446 0.416 -16.300 1.00 64.62 88 ILE A C 1
ATOM 743 O O . ILE A 1 88 ? 20.081 -0.188 -15.436 1.00 64.62 88 ILE A O 1
ATOM 747 N N . TYR A 1 89 ? 19.619 0.153 -17.602 1.00 65.50 89 TYR A N 1
ATOM 748 C CA . TYR A 1 89 ? 20.653 -0.735 -18.150 1.00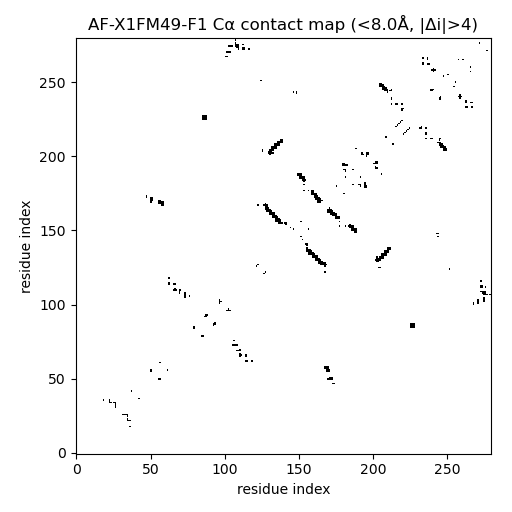 65.50 89 TYR A CA 1
ATOM 749 C C . TYR A 1 89 ? 21.956 -0.020 -18.506 1.00 65.50 89 TYR A C 1
ATOM 751 O O . TYR A 1 89 ? 22.933 -0.691 -18.825 1.00 65.50 89 TYR A O 1
ATOM 759 N N . ASN A 1 90 ? 22.010 1.311 -18.410 1.00 71.50 90 ASN A N 1
ATOM 760 C CA . ASN A 1 90 ? 23.265 2.031 -18.571 1.00 71.50 90 ASN A CA 1
ATOM 761 C C . ASN A 1 90 ? 24.243 1.617 -17.454 1.00 71.50 90 ASN A C 1
ATOM 763 O O . ASN A 1 90 ? 23.928 1.712 -16.264 1.00 71.50 90 ASN A O 1
ATOM 767 N N . THR A 1 91 ? 25.429 1.150 -17.845 1.00 76.44 91 THR A N 1
ATOM 768 C CA . THR A 1 91 ? 26.455 0.618 -16.940 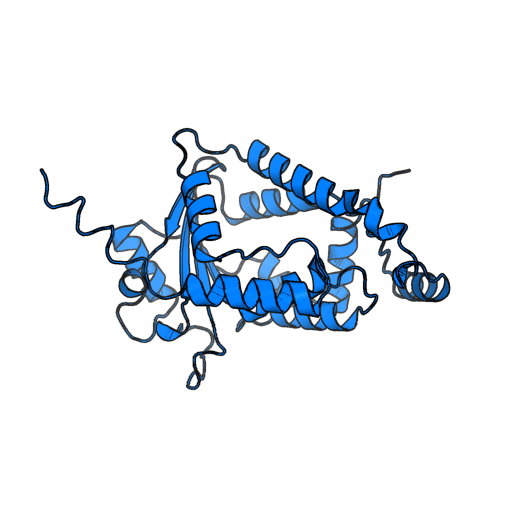1.00 76.44 91 THR A CA 1
ATOM 769 C C . THR A 1 91 ? 26.894 1.631 -15.885 1.00 76.44 91 THR A C 1
ATOM 771 O O . THR A 1 91 ? 26.998 1.271 -14.714 1.00 76.44 91 THR A O 1
ATOM 774 N N . MET A 1 92 ? 27.067 2.904 -16.256 1.00 75.94 92 MET A N 1
ATOM 775 C CA . MET A 1 92 ? 27.464 3.963 -15.319 1.00 75.94 92 MET A CA 1
ATOM 776 C C . MET A 1 92 ? 26.373 4.221 -14.284 1.00 75.94 92 MET A C 1
ATOM 778 O O . MET A 1 92 ? 26.640 4.315 -13.089 1.00 75.94 92 MET A O 1
ATOM 782 N N . ILE A 1 93 ? 25.118 4.251 -14.733 1.00 70.94 93 ILE A N 1
ATOM 783 C CA . ILE A 1 93 ? 23.963 4.397 -13.847 1.00 70.94 93 ILE A CA 1
ATOM 784 C C . ILE A 1 93 ? 23.900 3.220 -12.863 1.00 70.94 93 ILE A C 1
ATOM 786 O O . ILE A 1 93 ? 23.783 3.435 -11.658 1.00 70.94 93 ILE A O 1
ATOM 790 N N . ARG A 1 94 ? 24.055 1.978 -13.338 1.00 71.00 94 ARG A N 1
ATOM 791 C CA . ARG A 1 94 ? 24.098 0.782 -12.476 1.00 71.00 94 ARG A CA 1
ATOM 792 C C . ARG A 1 94 ? 25.230 0.821 -11.463 1.00 71.00 94 ARG A C 1
ATOM 794 O O . ARG A 1 94 ? 25.010 0.464 -10.308 1.00 71.00 94 ARG A O 1
ATOM 801 N N . PHE A 1 95 ? 26.414 1.242 -11.888 1.00 75.12 95 PHE A N 1
ATOM 802 C CA . PHE A 1 95 ? 27.574 1.375 -11.018 1.00 75.12 95 PHE A CA 1
ATOM 803 C C . PHE A 1 95 ? 27.311 2.379 -9.889 1.00 75.12 95 PHE A C 1
ATOM 805 O O . PHE A 1 95 ? 27.466 2.032 -8.721 1.00 75.12 95 PHE A O 1
ATOM 812 N N . LEU A 1 96 ? 26.806 3.574 -10.214 1.00 76.31 96 LEU A N 1
ATOM 813 C CA . LEU A 1 96 ? 26.477 4.598 -9.218 1.00 76.31 96 LEU A CA 1
ATOM 814 C C . LEU A 1 96 ? 25.410 4.115 -8.225 1.00 76.31 96 LEU A C 1
ATOM 816 O O . LEU A 1 96 ? 25.553 4.289 -7.020 1.00 76.31 96 LEU A O 1
ATOM 820 N N . ILE A 1 97 ? 24.355 3.453 -8.703 1.00 72.88 97 ILE A N 1
ATOM 821 C CA . ILE A 1 97 ? 23.301 2.882 -7.847 1.00 72.88 97 ILE A CA 1
ATOM 822 C C . ILE A 1 97 ? 23.886 1.846 -6.874 1.00 72.88 97 ILE A C 1
ATOM 824 O O . ILE A 1 97 ? 23.580 1.883 -5.679 1.00 72.88 97 ILE A O 1
ATOM 828 N N . ARG A 1 98 ? 24.751 0.952 -7.375 1.00 72.31 98 ARG A N 1
ATOM 829 C CA . ARG A 1 98 ? 25.440 -0.057 -6.556 1.00 72.31 98 ARG A CA 1
ATOM 830 C C . ARG A 1 98 ? 26.352 0.583 -5.517 1.00 72.31 98 ARG A C 1
ATOM 832 O O . ARG A 1 98 ? 26.347 0.128 -4.378 1.00 72.31 98 ARG A O 1
ATOM 839 N N . LEU A 1 99 ? 27.056 1.661 -5.868 1.00 77.06 99 LEU A N 1
ATOM 840 C CA . LEU A 1 99 ? 27.894 2.422 -4.937 1.00 77.06 99 LEU A CA 1
ATOM 841 C C . LEU A 1 99 ? 27.078 2.964 -3.751 1.00 77.06 99 LEU A C 1
ATOM 843 O O . LEU A 1 99 ? 27.510 2.887 -2.606 1.00 77.06 99 LEU A O 1
ATOM 847 N N . PHE A 1 100 ? 25.848 3.424 -3.998 1.00 71.62 100 PHE A N 1
ATOM 848 C CA . PHE A 1 100 ? 24.924 3.856 -2.940 1.00 71.62 100 PHE A CA 1
ATOM 849 C C . PHE A 1 100 ? 24.216 2.696 -2.210 1.00 71.62 100 PHE A C 1
ATOM 851 O O . PHE A 1 100 ? 23.363 2.923 -1.346 1.00 71.62 100 PHE A O 1
ATOM 858 N N . GLY A 1 101 ? 24.585 1.446 -2.506 1.00 65.56 101 GLY A N 1
ATOM 859 C CA . GLY A 1 101 ? 24.065 0.244 -1.858 1.00 65.56 101 GLY A CA 1
ATOM 860 C C . GLY A 1 101 ? 22.672 -0.162 -2.332 1.00 65.56 101 GLY A C 1
ATOM 861 O O . GLY A 1 101 ? 21.952 -0.834 -1.594 1.00 65.56 101 GLY A O 1
ATOM 862 N N . PHE A 1 102 ? 22.275 0.258 -3.532 1.00 66.75 102 PHE A N 1
ATOM 863 C CA . PHE A 1 102 ? 21.048 -0.191 -4.168 1.00 66.75 102 PHE A CA 1
ATOM 864 C C . PHE A 1 102 ? 21.374 -1.263 -5.212 1.00 66.75 102 PHE A C 1
ATOM 866 O O . PHE A 1 102 ? 22.214 -1.082 -6.087 1.00 66.75 102 PHE A O 1
ATOM 873 N N . GLN A 1 103 ? 20.681 -2.392 -5.154 1.00 66.88 103 GLN A N 1
ATOM 874 C CA . GLN A 1 103 ? 20.779 -3.444 -6.160 1.00 66.88 103 GLN A CA 1
ATOM 875 C C . GLN A 1 103 ? 19.463 -3.519 -6.917 1.00 66.88 103 GLN A C 1
ATOM 877 O O . GLN A 1 103 ? 18.684 -4.428 -6.697 1.00 66.88 103 GLN A O 1
ATOM 882 N N . ILE A 1 104 ? 19.178 -2.540 -7.777 1.00 65.50 104 ILE A N 1
ATOM 883 C CA . ILE A 1 104 ? 17.907 -2.503 -8.509 1.00 65.50 104 ILE A CA 1
ATOM 884 C C . ILE A 1 104 ? 18.009 -3.421 -9.729 1.00 65.50 104 ILE A C 1
ATOM 886 O O . ILE A 1 104 ? 18.607 -3.057 -10.740 1.00 65.50 104 ILE A O 1
ATOM 890 N N . ASN A 1 105 ? 17.427 -4.614 -9.631 1.00 66.50 105 ASN A N 1
ATOM 891 C CA . ASN A 1 105 ? 17.203 -5.505 -10.759 1.00 66.50 105 ASN A CA 1
ATOM 892 C C . ASN A 1 105 ? 15.711 -5.825 -10.867 1.00 66.50 105 ASN A C 1
ATOM 894 O O . ASN A 1 105 ? 15.209 -6.725 -10.205 1.00 66.50 105 ASN A O 1
ATOM 898 N N . LEU A 1 106 ? 15.007 -5.074 -11.712 1.00 61.66 106 LEU A N 1
ATOM 899 C CA . LEU A 1 106 ? 13.559 -5.209 -11.883 1.00 61.66 106 LEU A CA 1
ATOM 900 C C . LEU A 1 106 ? 13.164 -6.529 -12.565 1.00 61.66 106 LEU A C 1
ATOM 902 O O . LEU A 1 106 ? 12.067 -7.016 -12.319 1.00 61.66 106 LEU A O 1
ATOM 906 N N . ARG A 1 107 ? 14.078 -7.170 -13.318 1.00 63.19 107 ARG A N 1
ATOM 907 C CA . ARG A 1 107 ? 13.878 -8.555 -13.792 1.00 63.19 107 ARG A CA 1
ATOM 908 C C . ARG A 1 107 ? 13.804 -9.561 -12.651 1.00 63.19 107 ARG A C 1
ATOM 910 O O . ARG A 1 107 ? 13.303 -10.654 -12.857 1.00 63.19 107 ARG A O 1
ATOM 917 N N . LYS A 1 108 ? 14.314 -9.202 -11.473 1.00 73.19 108 LYS A N 1
ATOM 918 C CA . LYS A 1 108 ? 14.293 -10.019 -10.262 1.00 73.19 108 LYS A CA 1
ATOM 919 C C . LYS A 1 108 ? 13.271 -9.496 -9.254 1.00 73.19 108 LYS A C 1
ATOM 921 O O . LYS A 1 108 ? 13.499 -9.641 -8.063 1.00 73.19 108 LYS A O 1
ATOM 926 N N . LEU A 1 109 ? 12.180 -8.846 -9.679 1.00 76.38 109 LEU A N 1
ATOM 927 C CA . LEU A 1 109 ? 11.105 -8.508 -8.739 1.00 76.38 109 LEU A CA 1
ATOM 928 C C . LEU A 1 109 ? 10.650 -9.793 -8.027 1.00 76.38 109 LEU A C 1
ATOM 930 O O . LEU A 1 109 ? 10.268 -10.760 -8.689 1.00 76.38 109 LEU A O 1
ATOM 934 N N . SER A 1 110 ? 10.726 -9.818 -6.696 1.00 80.56 110 SER A N 1
ATOM 935 C CA . SER A 1 110 ? 10.402 -11.028 -5.945 1.00 80.56 110 SER A CA 1
ATOM 936 C C . SER A 1 110 ? 8.893 -11.223 -5.906 1.00 80.56 110 SER A C 1
ATOM 938 O O . SER A 1 110 ? 8.170 -10.554 -5.169 1.00 80.56 110 SER A O 1
ATOM 940 N N . HIS A 1 111 ? 8.414 -12.165 -6.710 1.00 82.56 111 HIS A N 1
ATOM 941 C CA . HIS A 1 111 ? 7.026 -12.600 -6.672 1.00 82.56 111 HIS A CA 1
ATOM 942 C C . HIS A 1 111 ? 6.743 -13.500 -5.463 1.00 82.56 111 HIS A C 1
ATOM 944 O O . HIS A 1 111 ? 5.585 -13.641 -5.111 1.00 82.56 111 HIS A O 1
ATOM 950 N N . TRP A 1 112 ? 7.765 -14.043 -4.789 1.00 81.81 112 TRP A N 1
ATOM 951 C CA . TRP A 1 112 ? 7.618 -14.836 -3.563 1.00 81.81 112 TRP A CA 1
ATOM 952 C C . TRP A 1 112 ? 7.598 -13.964 -2.304 1.00 81.81 112 TRP A C 1
ATOM 954 O O . TRP A 1 112 ? 6.618 -13.959 -1.558 1.00 81.81 112 TRP A O 1
ATOM 964 N N . ALA A 1 113 ? 8.653 -13.167 -2.104 1.00 84.56 113 ALA A N 1
ATOM 965 C CA . ALA A 1 113 ? 8.868 -12.447 -0.854 1.00 84.56 113 ALA A CA 1
ATOM 966 C C . ALA A 1 113 ? 7.886 -11.285 -0.657 1.00 84.56 113 ALA A C 1
ATOM 968 O O . ALA A 1 113 ? 7.524 -10.984 0.479 1.00 84.56 113 ALA A O 1
ATOM 969 N N . ILE A 1 114 ? 7.437 -10.627 -1.735 1.00 85.00 114 ILE A N 1
ATOM 970 C CA . ILE A 1 114 ? 6.483 -9.514 -1.625 1.00 85.00 114 ILE A CA 1
ATOM 971 C C . ILE A 1 114 ? 5.136 -10.008 -1.065 1.00 85.00 114 ILE A C 1
ATOM 973 O O . ILE A 1 114 ? 4.717 -9.474 -0.034 1.00 85.00 114 ILE A O 1
ATOM 977 N N . PRO A 1 115 ? 4.470 -11.025 -1.654 1.00 85.06 115 PRO A N 1
ATOM 978 C CA . PRO A 1 115 ? 3.262 -11.597 -1.067 1.00 85.06 115 PRO A CA 1
ATOM 979 C C . PRO A 1 115 ? 3.496 -12.129 0.344 1.00 85.06 115 PRO A C 1
ATOM 981 O O . PRO A 1 115 ? 2.721 -11.792 1.233 1.00 85.06 115 PRO A O 1
ATOM 984 N N . ASP A 1 116 ? 4.574 -12.886 0.580 1.00 85.38 116 ASP A N 1
ATOM 985 C CA . ASP A 1 116 ? 4.883 -13.431 1.910 1.00 85.38 116 ASP A CA 1
ATOM 986 C C . ASP A 1 116 ? 4.923 -12.344 2.980 1.00 85.38 116 ASP A C 1
ATOM 988 O O . ASP A 1 116 ? 4.250 -12.446 4.003 1.00 85.38 116 ASP A O 1
ATOM 992 N N . VAL A 1 117 ? 5.668 -11.267 2.733 1.00 85.88 117 VAL A N 1
ATOM 993 C CA . VAL A 1 117 ? 5.793 -10.166 3.689 1.00 85.88 117 VAL A CA 1
ATOM 994 C C . VAL A 1 117 ? 4.455 -9.466 3.912 1.00 85.88 117 VAL A C 1
ATOM 996 O O . VAL A 1 117 ? 4.138 -9.156 5.057 1.00 85.88 117 VAL A O 1
ATOM 999 N N . ILE A 1 118 ? 3.659 -9.231 2.864 1.00 84.25 118 ILE A N 1
ATOM 1000 C CA . ILE A 1 118 ? 2.343 -8.583 2.992 1.00 84.25 118 ILE A CA 1
ATOM 1001 C C . ILE A 1 118 ? 1.399 -9.441 3.838 1.00 84.25 118 ILE A C 1
ATOM 1003 O O . ILE A 1 118 ? 0.817 -8.953 4.804 1.00 84.25 118 ILE A O 1
ATOM 1007 N N . PHE A 1 119 ? 1.269 -10.721 3.506 1.00 82.88 119 PHE A N 1
ATOM 1008 C CA . PHE A 1 119 ? 0.339 -11.617 4.182 1.00 82.88 119 PHE A CA 1
ATOM 1009 C C . PHE A 1 119 ? 0.786 -11.955 5.610 1.00 82.88 119 PHE A C 1
ATOM 1011 O O . PHE A 1 119 ? -0.052 -12.014 6.505 1.00 82.88 119 PHE A O 1
ATOM 1018 N N . ASN A 1 120 ? 2.090 -12.095 5.862 1.00 83.31 120 ASN A N 1
ATOM 1019 C CA . ASN A 1 120 ? 2.617 -12.266 7.220 1.00 83.31 120 ASN A CA 1
ATOM 1020 C C . ASN A 1 120 ? 2.446 -10.993 8.058 1.00 83.31 120 ASN A C 1
ATOM 1022 O O . ASN A 1 120 ? 2.186 -11.071 9.256 1.00 83.31 120 ASN A O 1
ATOM 1026 N N . TYR A 1 121 ? 2.571 -9.812 7.443 1.00 81.94 121 TYR A N 1
ATOM 1027 C CA . TYR A 1 121 ? 2.302 -8.542 8.117 1.00 81.94 121 TYR A CA 1
ATOM 1028 C C . TYR A 1 121 ? 0.841 -8.435 8.552 1.00 81.94 121 TYR A C 1
ATOM 1030 O O . TYR A 1 121 ? 0.567 -7.968 9.658 1.00 81.94 121 TYR A O 1
ATOM 1038 N N . ILE A 1 122 ? -0.083 -8.865 7.686 1.00 78.38 122 ILE A N 1
ATOM 1039 C CA . ILE A 1 122 ? -1.514 -8.859 7.985 1.00 78.38 122 ILE A CA 1
ATOM 1040 C C . ILE A 1 122 ? -1.809 -9.787 9.166 1.00 78.38 122 ILE A C 1
ATOM 1042 O O . ILE A 1 122 ? -2.371 -9.327 10.157 1.00 78.38 122 ILE A O 1
ATOM 1046 N N . ASP A 1 123 ? -1.354 -11.040 9.113 1.00 78.31 123 ASP A N 1
ATOM 1047 C CA . ASP A 1 123 ? -1.559 -12.001 10.204 1.00 78.31 123 ASP A CA 1
ATOM 1048 C C . ASP A 1 123 ? -1.020 -11.489 11.543 1.00 78.31 123 ASP A C 1
ATOM 1050 O O . ASP A 1 123 ? -1.701 -11.563 12.564 1.00 78.31 123 ASP A O 1
ATOM 1054 N N . LEU A 1 124 ? 0.200 -10.940 11.536 1.00 81.50 124 LEU A N 1
ATOM 1055 C CA . LEU A 1 124 ? 0.886 -10.507 12.752 1.00 81.50 124 LEU A CA 1
ATOM 1056 C C . LEU A 1 124 ? 0.180 -9.330 13.437 1.00 81.50 124 LEU A C 1
ATOM 1058 O O . LEU A 1 124 ? 0.274 -9.187 14.656 1.00 81.50 124 LEU A O 1
ATOM 1062 N N . HIS A 1 125 ? -0.494 -8.466 12.673 1.00 76.75 125 HIS A N 1
ATOM 1063 C CA . HIS A 1 125 ? -1.077 -7.229 13.198 1.00 76.75 125 HIS A CA 1
ATOM 1064 C C . HIS A 1 125 ? -2.598 -7.232 13.322 1.00 76.75 125 HIS A C 1
ATOM 1066 O O . HIS A 1 125 ? -3.117 -6.528 14.188 1.00 76.75 125 HIS A O 1
ATOM 1072 N N . PHE A 1 126 ? -3.306 -7.990 12.491 1.00 73.81 126 PHE A N 1
ATOM 1073 C CA . PHE A 1 126 ? -4.766 -8.027 12.506 1.00 73.81 126 PHE A CA 1
ATOM 1074 C C . PHE A 1 126 ? -5.315 -9.330 13.106 1.00 73.81 126 PHE A C 1
ATOM 1076 O O . PHE A 1 126 ? -6.447 -9.324 13.578 1.00 73.81 126 PHE A O 1
ATOM 1083 N N . GLY A 1 127 ? -4.503 -10.390 13.224 1.00 69.19 127 GLY A N 1
ATOM 1084 C CA . GLY A 1 127 ? -4.924 -11.680 13.778 1.00 69.19 127 GLY A CA 1
ATOM 1085 C C . GLY A 1 127 ? -5.836 -12.473 12.833 1.00 69.19 127 GLY A C 1
ATOM 1086 O O . GLY A 1 127 ? -6.076 -12.065 11.699 1.00 69.19 127 GLY A O 1
ATOM 1087 N N . LEU A 1 128 ? -6.337 -13.622 13.304 1.00 71.00 128 LEU A N 1
ATOM 1088 C CA . LEU A 1 128 ? -7.186 -14.529 12.512 1.00 71.00 128 LEU A CA 1
ATOM 1089 C C . LEU A 1 128 ? -8.586 -13.947 12.253 1.00 71.00 128 LEU A C 1
ATOM 1091 O O . LEU A 1 128 ? -9.110 -14.090 11.152 1.00 71.00 128 LEU A O 1
ATOM 1095 N N . ASN A 1 129 ? -9.165 -13.268 13.250 1.00 81.44 129 ASN A N 1
ATOM 1096 C CA . ASN A 1 129 ? -10.486 -12.646 13.165 1.00 81.44 129 ASN A CA 1
ATOM 1097 C C . ASN A 1 129 ? -10.340 -11.135 13.327 1.00 81.44 129 ASN A C 1
ATOM 1099 O O . ASN A 1 129 ? -9.955 -10.656 14.397 1.00 81.44 129 ASN A O 1
ATOM 1103 N N . SER A 1 130 ? -10.620 -10.375 12.271 1.00 84.88 130 SER A N 1
ATOM 1104 C CA . SER A 1 130 ? -10.347 -8.940 12.268 1.00 84.88 130 SER A CA 1
ATOM 1105 C C . SER A 1 130 ? -11.331 -8.159 11.419 1.00 84.88 130 SER A C 1
ATOM 1107 O O . SER A 1 130 ? -11.754 -8.611 10.362 1.00 84.88 130 SER A O 1
ATOM 1109 N N . ARG A 1 131 ? -11.677 -6.954 11.872 1.00 88.12 131 ARG A N 1
ATOM 1110 C CA . ARG A 1 131 ? -12.454 -5.999 11.080 1.00 88.12 131 ARG A CA 1
ATOM 1111 C C . ARG A 1 131 ? -11.593 -4.784 10.790 1.00 88.12 131 ARG A C 1
ATOM 1113 O O . ARG A 1 131 ? -11.171 -4.084 11.715 1.00 88.12 131 ARG A O 1
ATOM 1120 N N . ILE A 1 132 ? -11.305 -4.548 9.518 1.00 88.75 132 ILE A N 1
ATOM 1121 C CA . ILE A 1 132 ? -10.450 -3.456 9.059 1.00 88.75 132 ILE A CA 1
ATOM 1122 C C . ILE A 1 132 ? -11.303 -2.490 8.251 1.00 88.75 132 ILE A C 1
ATOM 1124 O O . ILE A 1 132 ? -11.855 -2.848 7.216 1.00 88.75 132 ILE A O 1
ATOM 1128 N N . LEU A 1 133 ? -11.378 -1.243 8.702 1.00 90.06 133 LEU A N 1
ATOM 1129 C CA . LEU A 1 133 ? -11.986 -0.166 7.935 1.00 90.06 133 LEU A CA 1
ATOM 1130 C C . LEU A 1 133 ? -10.917 0.531 7.092 1.00 90.06 133 LEU A C 1
ATOM 1132 O O . LEU A 1 133 ? -9.973 1.100 7.640 1.00 90.06 133 LEU A O 1
ATOM 1136 N N . LEU A 1 134 ? -11.094 0.545 5.778 1.00 89.94 134 LEU A N 1
ATOM 1137 C CA . LEU A 1 134 ? -10.305 1.329 4.838 1.00 89.94 134 LEU A CA 1
ATOM 1138 C C . LEU A 1 134 ? -11.087 2.582 4.424 1.00 89.94 134 LEU A C 1
ATOM 1140 O O . LEU A 1 134 ? -12.172 2.479 3.862 1.00 89.94 134 LEU A O 1
ATOM 1144 N N . ILE A 1 135 ? -10.524 3.766 4.658 1.00 89.06 135 ILE A N 1
ATOM 1145 C CA . ILE A 1 135 ? -11.088 5.052 4.232 1.00 89.06 135 ILE A CA 1
ATOM 1146 C C . ILE A 1 135 ? -10.178 5.660 3.167 1.00 89.06 135 ILE A C 1
ATOM 1148 O O . ILE A 1 135 ? -9.006 5.939 3.428 1.00 89.06 135 ILE A O 1
ATOM 1152 N N . ILE A 1 136 ? -10.726 5.913 1.980 1.00 88.56 136 ILE A N 1
ATOM 1153 C CA . ILE A 1 136 ? -10.046 6.620 0.896 1.00 88.56 136 ILE A CA 1
ATOM 1154 C C . ILE A 1 136 ? -10.464 8.088 0.931 1.00 88.56 136 ILE A C 1
ATOM 1156 O O . ILE A 1 136 ? -11.641 8.407 0.748 1.00 88.56 136 ILE A O 1
ATOM 1160 N N . THR A 1 137 ? -9.503 8.986 1.145 1.00 88.44 137 THR A N 1
ATOM 1161 C CA . THR A 1 137 ? -9.750 10.434 1.205 1.00 88.44 137 THR A CA 1
ATOM 1162 C C . THR A 1 137 ? -9.301 11.160 -0.060 1.00 88.44 137 THR A C 1
ATOM 1164 O O . THR A 1 137 ? -8.422 10.685 -0.770 1.00 88.44 137 THR A O 1
ATOM 1167 N N . ASP A 1 138 ? -9.858 12.336 -0.337 1.00 87.06 138 ASP A N 1
ATOM 1168 C CA . ASP A 1 138 ? -9.340 13.294 -1.313 1.00 87.06 138 ASP A CA 1
ATOM 1169 C C . ASP A 1 138 ? -9.166 14.664 -0.657 1.00 87.06 138 ASP A C 1
ATOM 1171 O O . ASP A 1 138 ? -10.090 15.466 -0.520 1.00 87.06 138 ASP A O 1
ATOM 1175 N N . LEU A 1 139 ? -7.936 14.924 -0.230 1.00 80.31 139 LEU A N 1
ATOM 1176 C CA . LEU A 1 139 ? -7.575 16.168 0.437 1.00 80.31 139 LEU A CA 1
ATOM 1177 C C . LEU A 1 139 ? -7.411 17.358 -0.512 1.00 80.31 139 LEU A C 1
ATOM 1179 O O . LEU A 1 139 ? -7.202 18.470 -0.032 1.00 80.31 139 LEU A O 1
ATOM 1183 N N . LYS A 1 140 ? -7.441 17.161 -1.837 1.00 73.75 140 LYS A N 1
ATOM 1184 C CA . LYS A 1 140 ? -7.359 18.273 -2.799 1.00 73.75 140 LYS A CA 1
ATOM 1185 C C . LYS A 1 140 ? -8.721 18.902 -3.062 1.00 73.75 140 LYS A C 1
ATOM 1187 O O . LYS A 1 140 ? -8.773 20.088 -3.374 1.00 73.75 140 LYS A O 1
ATOM 1192 N N . SER A 1 141 ? -9.797 18.120 -2.967 1.00 63.22 141 SER A N 1
ATOM 1193 C CA . SER A 1 141 ? -11.164 18.615 -3.161 1.00 63.22 141 SER A CA 1
ATOM 1194 C C . SER A 1 141 ? -11.674 19.477 -2.007 1.00 63.22 141 SER A C 1
ATOM 1196 O O . SER A 1 141 ? -12.654 20.190 -2.186 1.00 63.22 141 SER A O 1
ATOM 1198 N N . ASP A 1 142 ? -11.012 19.445 -0.850 1.00 62.38 142 ASP A N 1
ATOM 1199 C CA . ASP A 1 142 ? -11.446 20.156 0.350 1.00 62.38 142 ASP A CA 1
ATOM 1200 C C . ASP A 1 142 ? -10.504 21.342 0.640 1.00 62.38 142 ASP A C 1
ATOM 1202 O O . ASP A 1 142 ? -9.368 21.169 1.092 1.00 62.38 142 ASP A O 1
ATOM 1206 N N . LYS A 1 143 ? -10.947 22.560 0.291 1.00 54.12 143 LYS A N 1
ATOM 1207 C CA . LYS A 1 143 ? -10.130 23.789 0.348 1.00 54.12 143 LYS A CA 1
ATOM 1208 C C . LYS A 1 143 ? -9.943 24.333 1.772 1.00 54.12 143 LYS A C 1
ATOM 1210 O O . LYS A 1 143 ? -8.986 25.072 1.992 1.00 54.12 143 LYS A O 1
ATOM 1215 N N . ASP A 1 144 ? -10.779 23.927 2.729 1.00 51.81 144 ASP A N 1
ATOM 1216 C CA . ASP A 1 144 ? -10.861 24.560 4.056 1.00 51.81 144 ASP A CA 1
ATOM 1217 C C . ASP A 1 144 ? -10.149 23.808 5.186 1.00 51.81 144 ASP A C 1
ATOM 1219 O O . ASP A 1 144 ? -10.178 24.215 6.351 1.00 51.81 144 ASP A O 1
ATOM 1223 N N . VAL A 1 145 ? -9.445 22.717 4.888 1.00 53.84 145 VAL A N 1
ATOM 1224 C CA . VAL A 1 145 ? -9.032 21.820 5.967 1.00 53.84 145 VAL A CA 1
ATOM 1225 C C . VAL A 1 145 ? -7.640 22.134 6.517 1.00 53.84 145 VAL A C 1
ATOM 1227 O O . VAL A 1 145 ? -6.610 21.605 6.080 1.00 53.84 145 VAL A O 1
ATOM 1230 N N . LYS A 1 146 ? -7.613 22.903 7.610 1.00 46.75 146 LYS A N 1
ATOM 1231 C CA . LYS A 1 146 ? -6.596 22.732 8.659 1.00 46.75 146 LYS A CA 1
ATOM 1232 C C . LYS A 1 146 ? -6.879 21.402 9.380 1.00 46.75 146 LYS A C 1
ATOM 1234 O O . LYS A 1 146 ? -7.386 21.415 10.495 1.00 46.75 146 LYS A O 1
ATOM 1239 N N . ILE A 1 147 ? -6.588 20.250 8.748 1.00 52.19 147 ILE A N 1
ATOM 1240 C CA . ILE A 1 147 ? -6.686 18.929 9.409 1.00 52.19 147 ILE A CA 1
ATOM 1241 C C . ILE A 1 147 ? -5.781 18.977 10.645 1.00 52.19 147 ILE A C 1
ATOM 1243 O O . ILE A 1 147 ? -4.553 18.877 10.535 1.00 52.19 147 ILE A O 1
ATOM 1247 N N . SER A 1 148 ? -6.378 19.115 11.828 1.00 51.88 148 SER A N 1
ATOM 1248 C CA . SER A 1 148 ? -5.758 18.618 13.049 1.00 51.88 148 SER A CA 1
ATOM 1249 C C . SER A 1 148 ? -5.651 17.098 12.892 1.00 51.88 148 SER A C 1
ATOM 1251 O O . SER A 1 148 ? -6.529 16.470 12.307 1.00 51.88 148 SER A O 1
ATOM 1253 N N . ARG A 1 149 ? -4.541 16.495 13.332 1.00 54.22 149 ARG A N 1
ATOM 1254 C CA . ARG A 1 149 ? -4.116 15.113 12.995 1.00 54.22 149 ARG A CA 1
ATOM 1255 C C . ARG A 1 149 ? -5.125 13.994 13.332 1.00 54.22 149 ARG A C 1
ATOM 1257 O O . ARG A 1 149 ? -4.821 12.836 13.065 1.00 54.22 149 ARG A O 1
ATOM 1264 N N . GLU A 1 150 ? -6.270 14.329 13.918 1.00 61.31 150 GLU A N 1
ATOM 1265 C CA . GLU A 1 150 ? -7.266 13.418 14.483 1.00 61.31 150 GLU A CA 1
ATOM 1266 C C . GLU A 1 150 ? -8.705 13.708 14.014 1.00 61.31 150 GLU A C 1
ATOM 1268 O O . GLU A 1 150 ? -9.616 12.980 14.406 1.00 61.31 150 GLU A O 1
ATOM 1273 N N . GLN A 1 151 ? -8.921 14.724 13.167 1.00 70.00 151 GLN A N 1
ATOM 1274 C CA . GLN A 1 151 ? -10.233 15.073 12.613 1.00 70.00 151 GLN A CA 1
ATOM 1275 C C . GLN A 1 151 ? -10.292 14.786 11.108 1.00 70.00 151 GLN A C 1
ATOM 1277 O O . GLN A 1 151 ? -9.483 15.285 10.326 1.00 70.00 151 GLN A O 1
ATOM 1282 N N . PHE A 1 152 ? -11.278 13.989 10.710 1.00 74.62 152 PHE A N 1
ATOM 1283 C CA . PHE A 1 152 ? -11.570 13.609 9.334 1.00 74.62 152 PHE A CA 1
ATOM 1284 C C . PHE A 1 152 ? -12.780 14.394 8.840 1.00 74.62 152 PHE A C 1
ATOM 1286 O O . PHE A 1 152 ? -13.820 14.412 9.493 1.00 74.62 152 PHE A O 1
ATOM 1293 N N . SER A 1 153 ? -12.642 15.038 7.684 1.00 76.25 153 SER A N 1
ATOM 1294 C CA . SER A 1 153 ? -13.754 15.706 7.006 1.00 76.25 153 SER A CA 1
ATOM 1295 C C . SER A 1 153 ? -14.617 14.671 6.284 1.00 76.25 153 SER A C 1
ATOM 1297 O O . SER A 1 153 ? -14.092 13.844 5.530 1.00 76.25 153 SER A O 1
ATOM 1299 N N . LYS A 1 154 ? -15.939 14.744 6.476 1.00 81.19 154 LYS A N 1
ATOM 1300 C CA . LYS A 1 154 ? -16.917 13.939 5.729 1.00 81.19 154 LYS A CA 1
ATOM 1301 C C . LYS A 1 154 ? -16.790 14.191 4.221 1.00 81.19 154 LYS A C 1
ATOM 1303 O O . LYS A 1 154 ? -16.859 13.248 3.437 1.00 81.19 154 LYS A O 1
ATOM 1308 N N . ASN A 1 155 ? -16.535 15.440 3.823 1.00 79.56 155 ASN A N 1
ATOM 1309 C CA . ASN A 1 155 ? -16.390 15.841 2.419 1.00 79.56 155 ASN A CA 1
ATOM 1310 C C . ASN A 1 155 ? -15.119 15.273 1.784 1.00 79.56 155 ASN A C 1
ATOM 1312 O O . ASN A 1 155 ? -15.120 14.909 0.608 1.00 79.56 155 ASN A O 1
ATOM 1316 N N . ALA A 1 156 ? -14.047 15.153 2.569 1.00 81.94 156 ALA A N 1
ATOM 1317 C CA . ALA A 1 156 ? -12.807 14.548 2.108 1.00 81.94 156 ALA A CA 1
ATOM 1318 C C . ALA A 1 156 ? -12.921 13.023 1.953 1.00 81.94 156 ALA A C 1
ATOM 1320 O O . ALA A 1 156 ? -12.155 12.449 1.187 1.00 81.94 156 ALA A O 1
ATOM 1321 N N . CYS A 1 157 ? -13.842 12.342 2.643 1.00 85.31 157 CYS A N 1
ATOM 1322 C CA . CYS A 1 157 ? -14.065 10.908 2.450 1.00 85.31 157 CYS A CA 1
ATOM 1323 C C . CYS A 1 157 ? -14.671 10.658 1.063 1.00 85.31 157 CYS A C 1
ATOM 1325 O O . CYS A 1 157 ? -15.735 11.191 0.753 1.00 85.31 157 CYS A O 1
ATOM 1327 N N . LYS A 1 158 ? -14.021 9.853 0.216 1.00 84.12 158 LYS A N 1
ATOM 1328 C CA . LYS A 1 158 ? -14.573 9.427 -1.081 1.00 84.12 158 LYS A CA 1
ATOM 1329 C C . LYS A 1 158 ? -15.200 8.050 -1.005 1.00 84.12 158 LYS A C 1
ATOM 1331 O O . LYS A 1 158 ? -16.367 7.917 -1.352 1.00 84.12 158 LYS A O 1
ATOM 1336 N N . HIS A 1 159 ? -14.447 7.081 -0.500 1.00 85.75 159 HIS A N 1
ATOM 1337 C CA . HIS A 1 159 ? -14.905 5.707 -0.339 1.00 85.75 159 HIS A CA 1
ATOM 1338 C C . HIS A 1 159 ? -14.547 5.214 1.054 1.00 85.75 159 HIS A C 1
ATOM 1340 O O . HIS A 1 159 ? -13.481 5.546 1.578 1.00 85.75 159 HIS A O 1
ATOM 1346 N N . ALA A 1 160 ? -15.416 4.393 1.624 1.00 86.50 160 ALA A N 1
ATOM 1347 C CA . ALA A 1 160 ? -15.126 3.655 2.833 1.00 86.50 160 ALA A CA 1
ATOM 1348 C C . ALA A 1 160 ? -15.509 2.194 2.635 1.00 86.50 160 ALA A C 1
ATOM 1350 O O . ALA A 1 160 ? -16.571 1.892 2.096 1.00 86.50 160 ALA A O 1
ATOM 1351 N N . ILE A 1 161 ? -14.607 1.304 3.028 1.00 87.06 161 ILE A N 1
ATOM 1352 C CA . ILE A 1 161 ? -14.703 -0.127 2.775 1.00 87.06 161 ILE A CA 1
ATOM 1353 C C . ILE A 1 161 ? -14.414 -0.848 4.086 1.00 87.06 161 ILE A C 1
ATOM 1355 O O . ILE A 1 161 ? -13.372 -0.619 4.700 1.00 87.06 161 ILE A O 1
ATOM 1359 N N . LEU A 1 162 ? -15.325 -1.711 4.517 1.00 87.94 162 LEU A N 1
ATOM 1360 C CA . LEU A 1 162 ? -15.134 -2.601 5.652 1.00 87.94 162 LEU A CA 1
ATOM 1361 C C . LEU A 1 162 ? -14.724 -3.981 5.150 1.00 87.94 162 LEU A C 1
ATOM 1363 O O . LEU A 1 162 ? -15.417 -4.581 4.334 1.00 87.94 162 LEU A O 1
ATOM 1367 N N . LEU A 1 163 ? -13.595 -4.462 5.658 1.00 85.88 163 LEU A N 1
ATOM 1368 C CA . LEU A 1 163 ? -13.053 -5.785 5.390 1.00 85.88 163 LEU A CA 1
ATOM 1369 C C . LEU A 1 163 ? -13.176 -6.621 6.662 1.00 85.88 163 LEU A C 1
ATOM 1371 O O . LEU A 1 163 ? -12.580 -6.272 7.685 1.00 85.88 163 LEU A O 1
ATOM 1375 N N . GLU A 1 164 ? -13.935 -7.710 6.605 1.00 85.50 164 GLU A N 1
ATOM 1376 C CA . GLU A 1 164 ? -14.071 -8.662 7.706 1.00 85.50 164 GLU A CA 1
ATOM 1377 C C . GLU A 1 164 ? -13.325 -9.950 7.378 1.00 85.50 164 GLU A C 1
ATOM 1379 O O . GLU A 1 164 ? -13.628 -10.650 6.409 1.00 85.50 164 GLU A O 1
ATOM 1384 N N . PHE A 1 165 ? -12.338 -10.250 8.210 1.00 80.62 165 PHE A N 1
ATOM 1385 C CA . PHE A 1 165 ? -11.554 -11.466 8.161 1.00 80.62 165 PHE A CA 1
ATOM 1386 C C . PHE A 1 165 ? -12.018 -12.420 9.255 1.00 80.62 165 PHE A C 1
ATOM 1388 O O . PHE A 1 165 ? -12.143 -12.012 10.412 1.00 80.62 165 PHE A O 1
ATOM 1395 N N . GLU A 1 166 ? -12.205 -13.683 8.894 1.00 79.69 166 GLU A N 1
ATOM 1396 C CA . GLU A 1 166 ? -12.408 -14.796 9.820 1.00 79.69 166 GLU A CA 1
ATOM 1397 C C . GLU A 1 166 ? -11.442 -15.923 9.452 1.00 79.69 166 GLU A C 1
ATOM 1399 O O . GLU A 1 166 ? -11.300 -16.262 8.276 1.00 79.69 166 GLU A O 1
ATOM 1404 N N . GLU A 1 167 ? -10.742 -16.480 10.440 1.00 77.44 167 GLU A N 1
ATOM 1405 C CA . GLU A 1 167 ? -9.742 -17.543 10.253 1.00 77.44 167 GLU A CA 1
ATOM 1406 C C . GLU A 1 167 ? -8.701 -17.214 9.159 1.00 77.44 167 GLU A C 1
ATOM 1408 O O . GLU A 1 167 ? -8.347 -18.052 8.333 1.00 77.44 167 GLU A O 1
ATOM 1413 N N . SER A 1 168 ? -8.223 -15.963 9.121 1.00 67.62 168 SER A N 1
ATOM 1414 C CA . SER A 1 168 ? -7.307 -15.433 8.092 1.00 67.62 168 SER A CA 1
ATOM 1415 C C . SER A 1 168 ? -7.866 -15.396 6.661 1.00 67.62 168 SER A C 1
ATOM 1417 O O . SER A 1 168 ? -7.128 -15.087 5.722 1.00 67.62 168 SER A O 1
ATOM 1419 N N . THR A 1 169 ? -9.160 -15.648 6.469 1.00 71.69 169 THR A N 1
ATOM 1420 C CA . THR A 1 169 ? -9.847 -15.517 5.177 1.00 71.69 169 THR A CA 1
ATOM 1421 C C . THR A 1 169 ? -10.673 -14.241 5.142 1.00 71.69 169 THR A C 1
ATOM 1423 O O . THR A 1 169 ? -11.343 -13.909 6.116 1.00 71.69 169 THR A O 1
ATOM 1426 N N . LEU A 1 170 ? -10.610 -13.498 4.034 1.00 75.31 170 LEU A N 1
ATOM 1427 C CA . LEU A 1 170 ? -11.497 -12.353 3.829 1.00 75.31 170 LEU A CA 1
ATOM 1428 C C . LEU A 1 170 ? -12.893 -12.906 3.533 1.00 75.31 170 LEU A C 1
ATOM 1430 O O . LEU A 1 170 ? -13.093 -13.526 2.491 1.00 75.31 170 LEU A O 1
ATOM 1434 N N . ARG A 1 171 ? -13.824 -12.723 4.470 1.00 75.81 171 ARG A N 1
ATOM 1435 C CA . ARG A 1 171 ? -15.204 -13.203 4.344 1.00 75.81 171 ARG A CA 1
ATOM 1436 C C . ARG A 1 171 ? -16.145 -12.166 3.770 1.00 75.81 171 ARG A C 1
ATOM 1438 O O . ARG A 1 171 ? -17.090 -12.528 3.083 1.00 75.81 171 ARG A O 1
ATOM 1445 N N . ILE A 1 172 ? -15.937 -10.905 4.130 1.00 78.38 172 ILE A N 1
ATOM 1446 C CA . ILE A 1 172 ? -16.856 -9.835 3.767 1.00 78.38 172 ILE A CA 1
ATOM 1447 C C . ILE A 1 172 ? -16.046 -8.610 3.359 1.00 78.38 172 ILE A C 1
ATOM 1449 O O . ILE A 1 172 ? -15.163 -8.167 4.095 1.00 78.38 172 ILE A O 1
ATOM 1453 N N . MET A 1 173 ? -16.378 -8.041 2.205 1.00 81.31 173 MET A N 1
ATOM 1454 C CA . MET A 1 173 ? -15.913 -6.731 1.771 1.00 81.31 173 MET A CA 1
ATOM 1455 C C . MET A 1 173 ? -17.136 -5.881 1.446 1.00 81.31 173 MET A C 1
ATOM 1457 O O . MET A 1 173 ? -17.774 -6.107 0.431 1.00 81.31 173 MET A O 1
ATOM 1461 N N . ARG A 1 174 ? -17.460 -4.905 2.301 1.00 81.50 174 ARG A N 1
ATOM 1462 C CA . ARG A 1 174 ? -18.635 -4.037 2.113 1.00 81.50 174 ARG A CA 1
ATOM 1463 C C . ARG A 1 174 ? -18.225 -2.600 1.915 1.00 81.50 174 ARG A C 1
ATOM 1465 O O . ARG A 1 174 ? -17.354 -2.097 2.625 1.00 81.50 174 ARG A O 1
ATOM 1472 N N . THR A 1 175 ? -18.905 -1.907 1.015 1.00 82.81 175 THR A N 1
ATOM 1473 C CA . THR A 1 175 ? -18.829 -0.448 0.955 1.00 82.81 175 THR A CA 1
ATOM 1474 C C . THR A 1 175 ? -19.752 0.156 2.015 1.00 82.81 175 THR A C 1
ATOM 1476 O O . THR A 1 175 ? -20.857 -0.328 2.243 1.00 82.81 175 THR A O 1
ATOM 1479 N N . ILE A 1 176 ? -19.278 1.188 2.713 1.00 84.06 176 ILE A N 1
ATOM 1480 C CA . ILE A 1 176 ? -20.036 1.897 3.750 1.00 84.06 176 ILE A CA 1
ATOM 1481 C C . ILE A 1 176 ? -20.294 3.319 3.272 1.00 84.06 176 ILE A C 1
ATOM 1483 O O . ILE A 1 176 ? -19.384 4.004 2.790 1.00 84.06 176 ILE A O 1
ATOM 1487 N N . SER A 1 177 ? -21.536 3.775 3.423 1.00 84.56 177 SER A N 1
ATOM 1488 C CA . SER A 1 177 ? -21.908 5.136 3.045 1.00 84.56 177 SER A CA 1
ATOM 1489 C C . SER A 1 177 ? -21.285 6.171 3.990 1.00 84.56 177 SER A C 1
ATOM 1491 O O . SER A 1 177 ? -20.995 5.915 5.163 1.00 84.56 177 SER A O 1
ATOM 1493 N N . LYS A 1 178 ? -21.065 7.391 3.493 1.00 84.88 178 LYS A N 1
ATOM 1494 C CA .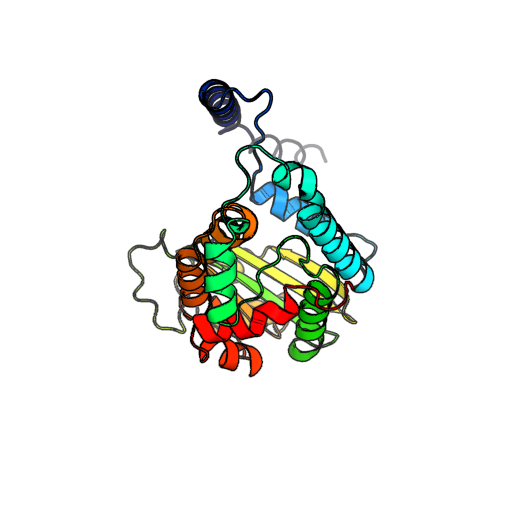 LYS A 1 178 ? -20.442 8.455 4.299 1.00 84.88 178 LYS A CA 1
ATOM 1495 C C . LYS A 1 178 ? -21.350 8.876 5.452 1.00 84.88 178 LYS A C 1
ATOM 1497 O O . LYS A 1 178 ? -20.865 9.277 6.503 1.00 84.88 178 LYS A O 1
ATOM 1502 N N . GLU A 1 179 ? -22.656 8.797 5.239 1.00 83.81 179 GLU A N 1
ATOM 1503 C CA . GLU A 1 179 ? -23.723 9.093 6.193 1.00 83.81 179 GLU A CA 1
ATOM 1504 C C . GLU A 1 179 ? -23.678 8.146 7.391 1.00 83.81 179 GLU A C 1
ATOM 1506 O O . GLU A 1 179 ? -23.941 8.563 8.514 1.00 83.81 179 GLU A O 1
ATOM 1511 N N . GLU A 1 180 ? -23.291 6.892 7.168 1.00 83.00 180 GLU A N 1
ATOM 1512 C CA . GLU A 1 180 ? -23.169 5.893 8.229 1.00 83.00 180 GLU A CA 1
ATOM 1513 C C . GLU A 1 180 ? -21.901 6.055 9.062 1.00 83.00 180 GLU A C 1
ATOM 1515 O O . GLU A 1 180 ? -21.887 5.691 10.235 1.00 83.00 180 GLU A O 1
ATOM 1520 N N . LEU A 1 181 ? -20.842 6.614 8.476 1.00 82.25 181 LEU A N 1
ATOM 1521 C CA . LEU A 1 181 ? -19.560 6.834 9.150 1.00 82.25 181 LEU A CA 1
ATOM 1522 C C . LEU A 1 181 ? -19.480 8.165 9.893 1.00 82.25 181 LEU A C 1
ATOM 1524 O O . LEU A 1 181 ? -18.788 8.266 10.908 1.00 82.25 181 LEU A O 1
ATOM 1528 N N . PHE A 1 182 ? -20.143 9.193 9.369 1.00 82.81 182 PHE A N 1
ATOM 1529 C CA . PHE A 1 182 ? -20.031 10.562 9.849 1.00 82.81 182 PHE A CA 1
ATOM 1530 C C . PHE A 1 182 ? -21.404 11.103 10.240 1.00 82.81 182 PHE A C 1
ATOM 1532 O O . PHE A 1 182 ? -22.198 11.499 9.387 1.00 82.81 182 PHE A O 1
ATOM 1539 N N . SER A 1 183 ? -21.643 11.199 11.549 1.00 76.31 183 SER A N 1
ATOM 1540 C CA . SER A 1 183 ? -22.836 11.849 12.108 1.00 76.31 183 SER A CA 1
ATOM 1541 C C . SER A 1 183 ? -22.810 13.378 11.990 1.00 76.31 183 SER A C 1
ATOM 1543 O O . SER A 1 183 ? -23.846 14.023 12.112 1.00 76.31 183 SER A O 1
ATOM 1545 N N . SER A 1 184 ? -21.642 13.977 11.737 1.00 77.75 184 SER A N 1
ATOM 1546 C CA . SER A 1 184 ? -21.485 15.414 11.493 1.00 77.75 184 SER A CA 1
ATOM 1547 C C . SER A 1 184 ? -20.482 15.678 10.363 1.00 77.75 184 SER A C 1
ATOM 1549 O O . SER A 1 184 ? -19.878 14.745 9.835 1.00 77.75 184 SER A O 1
ATOM 1551 N N . ALA A 1 185 ? -20.280 16.944 9.980 1.00 73.81 185 ALA A N 1
ATOM 1552 C CA . ALA A 1 185 ? -19.332 17.314 8.920 1.00 73.81 185 ALA A CA 1
ATOM 1553 C C . ALA A 1 185 ? -17.883 16.862 9.206 1.00 73.81 185 ALA A C 1
ATOM 1555 O O . ALA A 1 185 ? -17.104 16.668 8.272 1.00 73.81 185 ALA A O 1
ATOM 1556 N N . TYR A 1 186 ? -17.537 16.656 10.482 1.00 75.94 186 TYR A N 1
ATOM 1557 C CA . TYR A 1 186 ? -16.223 16.202 10.921 1.00 75.94 186 TYR A CA 1
ATOM 1558 C C . TYR A 1 186 ? -16.347 15.027 11.898 1.00 75.94 186 TYR A C 1
ATOM 1560 O O . TYR A 1 186 ? -17.149 15.053 12.826 1.00 75.94 186 TYR A O 1
ATOM 1568 N N . GLY A 1 187 ? -15.522 13.998 11.727 1.00 75.88 187 GLY A N 1
ATOM 1569 C CA . GLY A 1 187 ? -15.449 12.847 12.628 1.00 75.88 187 GLY A CA 1
ATOM 1570 C C . GLY A 1 187 ? -14.044 12.661 13.187 1.00 75.88 187 GLY A C 1
ATOM 1571 O O . GLY A 1 187 ? -13.061 12.763 12.459 1.00 75.88 187 GLY A O 1
ATOM 1572 N N . SER A 1 188 ? -13.928 12.353 14.476 1.00 83.06 188 SER A N 1
ATOM 1573 C CA . SER A 1 188 ? -12.706 11.767 15.036 1.00 83.06 188 SER A CA 1
ATOM 1574 C C . SER A 1 188 ? -12.673 10.252 14.810 1.00 83.06 188 SER A C 1
ATOM 1576 O O . SER A 1 188 ? -13.715 9.626 14.594 1.00 83.06 188 SER A O 1
ATOM 1578 N N . ILE A 1 189 ? -11.496 9.630 14.936 1.00 81.00 189 ILE A N 1
ATOM 1579 C CA . ILE A 1 189 ? -11.363 8.158 14.874 1.00 81.00 189 ILE A CA 1
ATOM 1580 C C . ILE A 1 189 ? -12.315 7.480 15.864 1.00 81.00 189 ILE A C 1
ATOM 1582 O O . ILE A 1 189 ? -12.961 6.495 15.521 1.00 81.00 189 ILE A O 1
ATOM 1586 N N . ASN A 1 190 ? -12.448 8.027 17.073 1.00 82.75 190 ASN A N 1
ATOM 1587 C CA . ASN A 1 190 ? -13.322 7.461 18.098 1.00 82.75 190 ASN A CA 1
ATOM 1588 C C . ASN A 1 190 ? -14.800 7.554 17.704 1.00 82.75 190 ASN A C 1
ATOM 1590 O O . ASN A 1 190 ? -15.537 6.595 17.916 1.00 82.75 190 ASN A O 1
ATOM 1594 N N . SER A 1 191 ? -15.228 8.662 17.086 1.00 83.19 191 SER A N 1
ATOM 1595 C CA . SER A 1 191 ? -16.603 8.777 16.580 1.00 83.19 191 SER A CA 1
ATOM 1596 C C . SER A 1 191 ? -16.886 7.810 15.428 1.00 83.19 191 SER A C 1
ATOM 1598 O O . SER A 1 191 ? -17.929 7.166 15.433 1.00 83.19 191 SER A O 1
ATOM 1600 N N . ILE A 1 192 ? -15.924 7.627 14.514 1.00 84.00 192 ILE A N 1
ATOM 1601 C CA . ILE A 1 192 ? -16.013 6.661 13.410 1.00 84.00 192 ILE A CA 1
ATOM 1602 C C . ILE A 1 192 ? -16.116 5.234 13.962 1.00 84.00 192 ILE A C 1
ATOM 1604 O O . ILE A 1 192 ? -16.970 4.461 13.541 1.00 84.00 192 ILE A O 1
ATOM 1608 N N . LYS A 1 193 ? -15.276 4.885 14.946 1.00 83.06 193 LYS A N 1
ATOM 1609 C CA . LYS A 1 193 ? -15.335 3.575 15.605 1.00 83.06 193 LYS A CA 1
ATOM 1610 C C . LYS A 1 193 ? -16.679 3.340 16.275 1.00 83.06 193 LYS A C 1
ATOM 1612 O O . LYS A 1 193 ? -17.233 2.266 16.101 1.00 83.06 193 LYS A O 1
ATOM 1617 N N . LYS A 1 194 ? -17.197 4.329 17.007 1.00 84.62 194 LYS A N 1
ATOM 1618 C CA . LYS A 1 194 ? -18.488 4.216 17.691 1.00 84.62 194 LYS A CA 1
ATOM 1619 C C . LYS A 1 194 ? -19.626 3.957 16.698 1.00 84.62 194 LYS A C 1
ATOM 1621 O O . LYS A 1 194 ? -20.368 3.001 16.889 1.00 84.62 194 LYS A O 1
ATOM 1626 N N . ALA A 1 195 ? -19.691 4.737 15.617 1.00 83.31 195 ALA A N 1
ATOM 1627 C CA . ALA A 1 195 ? -20.699 4.570 14.569 1.00 83.31 195 ALA A CA 1
ATOM 1628 C C . ALA A 1 195 ? -20.646 3.175 13.917 1.00 83.31 195 ALA A C 1
ATOM 1630 O O . ALA A 1 195 ? -21.680 2.569 13.643 1.00 83.31 195 ALA A O 1
ATOM 1631 N N . LEU A 1 196 ? -19.441 2.630 13.721 1.00 83.06 196 LEU A N 1
ATOM 1632 C CA . LEU A 1 196 ? -19.266 1.277 13.193 1.00 83.06 196 LEU A CA 1
ATOM 1633 C C . LEU A 1 196 ? -19.609 0.190 14.207 1.00 83.06 196 LEU A C 1
ATOM 1635 O O . LEU A 1 196 ? -20.266 -0.777 13.838 1.00 83.06 196 LEU A O 1
ATOM 1639 N N . THR A 1 197 ? -19.209 0.342 15.472 1.00 83.88 197 THR A N 1
ATOM 1640 C CA . THR A 1 197 ? -19.512 -0.638 16.522 1.00 83.88 197 THR A CA 1
ATOM 1641 C C . THR A 1 197 ? -21.014 -0.849 16.674 1.00 83.88 197 THR A C 1
ATOM 1643 O O . THR A 1 197 ? -21.439 -1.988 16.838 1.00 83.88 197 THR A O 1
ATOM 1646 N N . GLU A 1 198 ? -21.807 0.218 16.569 1.00 79.81 198 GLU A N 1
ATOM 1647 C CA . GLU A 1 198 ? -23.267 0.165 16.701 1.00 79.81 198 GLU A CA 1
ATOM 1648 C C . GLU A 1 198 ? -23.954 -0.650 15.589 1.00 79.81 198 GLU A C 1
ATOM 1650 O O . GLU A 1 198 ? -24.987 -1.262 15.847 1.00 79.81 198 GLU A O 1
ATOM 1655 N N . LYS A 1 199 ? -23.389 -0.695 14.373 1.00 79.50 199 LYS A N 1
ATOM 1656 C CA . LYS A 1 199 ? -24.017 -1.347 13.204 1.00 79.50 199 LYS A CA 1
ATOM 1657 C C . LYS A 1 199 ? -23.327 -2.626 12.726 1.00 79.50 199 LYS A C 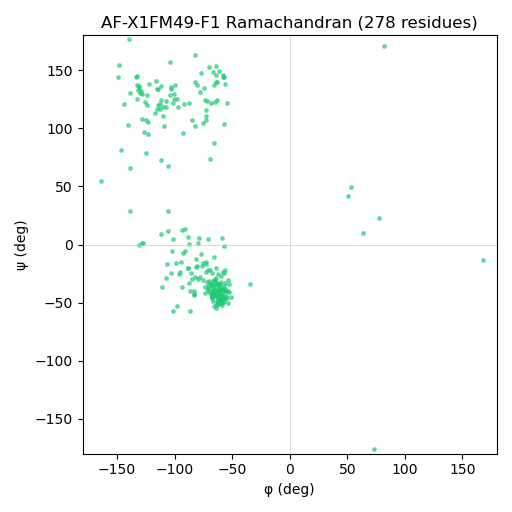1
ATOM 1659 O O . LYS A 1 199 ? -23.994 -3.550 12.277 1.00 79.50 199 LYS A O 1
ATOM 1664 N N . PHE A 1 200 ? -22.002 -2.671 12.795 1.00 78.88 200 PHE A N 1
ATOM 1665 C CA . PHE A 1 200 ? -21.162 -3.688 12.148 1.00 78.88 200 PHE A CA 1
ATOM 1666 C C . PHE A 1 200 ? -20.173 -4.352 13.123 1.00 78.88 200 PHE A C 1
ATOM 1668 O O . PHE A 1 200 ? -19.385 -5.216 12.741 1.00 78.88 200 PHE A O 1
ATOM 1675 N N . GLY A 1 201 ? -20.200 -3.962 14.400 1.00 81.00 201 GLY A N 1
ATOM 1676 C CA . GLY A 1 201 ? -19.250 -4.423 15.406 1.00 81.00 201 GLY A CA 1
ATOM 1677 C C . GLY A 1 201 ? -17.915 -3.670 15.377 1.00 81.00 201 GLY A C 1
ATOM 1678 O O . GLY A 1 201 ? -17.640 -2.831 14.521 1.00 81.00 201 GLY A O 1
ATOM 1679 N N . THR A 1 202 ? -17.080 -3.916 16.388 1.00 82.94 202 THR A N 1
ATOM 1680 C CA . THR A 1 202 ? -15.890 -3.089 16.639 1.00 82.94 202 THR A CA 1
ATOM 1681 C C . THR A 1 202 ? -14.788 -3.322 15.601 1.00 82.94 202 THR A C 1
ATOM 1683 O O . THR A 1 202 ? -14.308 -4.453 15.486 1.00 82.94 202 THR A O 1
ATOM 1686 N N . PRO A 1 203 ? -14.314 -2.274 14.893 1.00 84.25 203 PRO A N 1
ATOM 1687 C CA . PRO A 1 203 ? -13.181 -2.396 13.987 1.00 84.25 203 PRO A CA 1
ATOM 1688 C C . PRO A 1 203 ? -11.866 -2.524 14.769 1.00 84.25 203 PRO A C 1
ATOM 1690 O O . PRO A 1 203 ? -11.495 -1.649 15.569 1.00 84.25 203 PRO A O 1
ATOM 1693 N N . SER A 1 204 ? -11.131 -3.599 14.485 1.00 86.81 204 SER A N 1
ATOM 1694 C CA . SER A 1 204 ? -9.781 -3.856 14.992 1.00 86.81 204 SER A CA 1
ATOM 1695 C C . SER A 1 204 ? -8.819 -2.757 14.545 1.00 86.81 204 SER A C 1
ATOM 1697 O O . SER A 1 204 ? -7.981 -2.301 15.326 1.00 86.81 204 SER A O 1
ATOM 1699 N N . ALA A 1 205 ? -8.981 -2.271 13.310 1.00 88.50 205 ALA A N 1
ATOM 1700 C CA . ALA A 1 205 ? -8.163 -1.200 12.769 1.00 88.50 205 ALA A CA 1
ATOM 1701 C C . ALA A 1 205 ? -8.898 -0.293 11.779 1.00 88.50 205 ALA A C 1
ATOM 1703 O O . ALA A 1 205 ? -9.848 -0.693 11.113 1.00 88.50 205 ALA A O 1
ATOM 1704 N N . VAL A 1 206 ? -8.403 0.937 11.673 1.00 88.62 206 VAL A N 1
ATOM 1705 C CA . VAL A 1 206 ? -8.825 1.955 10.713 1.00 88.62 206 VAL A CA 1
ATOM 1706 C C . VAL A 1 206 ? -7.595 2.407 9.933 1.00 88.62 206 VAL A C 1
ATOM 1708 O O . VAL A 1 206 ? -6.627 2.898 10.516 1.00 88.62 206 VAL A O 1
ATOM 1711 N N . ILE A 1 207 ? -7.627 2.229 8.619 1.00 89.94 207 ILE A N 1
ATOM 1712 C CA . ILE A 1 207 ? -6.586 2.632 7.680 1.00 89.94 207 ILE A CA 1
ATOM 1713 C C . ILE A 1 207 ? -7.162 3.749 6.815 1.00 89.94 207 ILE A C 1
ATOM 1715 O O . ILE A 1 207 ? -8.094 3.533 6.052 1.00 89.94 207 ILE A O 1
ATOM 1719 N N . CYS A 1 208 ? -6.589 4.941 6.906 1.00 88.88 208 CYS A N 1
ATOM 1720 C CA . CYS A 1 208 ? -6.960 6.081 6.076 1.00 88.88 208 CYS A CA 1
ATOM 1721 C C . CYS A 1 208 ? -5.853 6.343 5.056 1.00 88.88 208 CYS A C 1
ATOM 1723 O O . CYS A 1 208 ? -4.702 6.564 5.446 1.00 88.88 208 CYS A O 1
ATOM 1725 N N . VAL A 1 209 ? -6.196 6.344 3.769 1.00 91.31 209 VAL A N 1
ATOM 1726 C CA . VAL A 1 209 ? -5.258 6.561 2.661 1.00 91.31 209 VAL A CA 1
ATOM 1727 C C . VAL A 1 209 ? -5.785 7.653 1.743 1.00 91.31 209 VAL A C 1
ATOM 1729 O O . VAL A 1 209 ? -6.920 7.602 1.286 1.00 91.31 209 VAL A O 1
ATOM 1732 N N . ASP A 1 210 ? -4.946 8.631 1.431 1.00 89.56 210 ASP A N 1
ATOM 1733 C CA . ASP A 1 210 ? -5.316 9.699 0.511 1.00 89.56 210 ASP A CA 1
ATOM 1734 C C . ASP A 1 210 ? -5.141 9.289 -0.960 1.00 89.56 210 ASP A C 1
ATOM 1736 O O . ASP A 1 210 ? -4.140 8.676 -1.348 1.00 89.56 210 ASP A O 1
ATOM 1740 N N . LYS A 1 211 ? -6.087 9.691 -1.810 1.00 89.25 211 LYS A N 1
ATOM 1741 C CA . LYS A 1 211 ? -6.098 9.418 -3.250 1.00 89.25 211 LYS A CA 1
ATOM 1742 C C . LYS A 1 211 ? -4.815 9.898 -3.924 1.00 89.25 211 LYS A C 1
ATOM 1744 O O . LYS A 1 211 ? -4.259 9.179 -4.750 1.00 89.25 211 LYS A O 1
ATOM 1749 N N . PHE A 1 212 ? -4.280 11.059 -3.538 1.00 89.50 212 PHE A N 1
ATOM 1750 C CA . PHE A 1 212 ? -3.042 11.575 -4.128 1.00 89.50 212 PHE A CA 1
ATOM 1751 C C . PHE A 1 212 ? -1.838 10.669 -3.852 1.00 89.50 212 PHE A C 1
ATOM 1753 O O . PHE A 1 212 ? -0.925 10.565 -4.675 1.00 89.50 212 PHE A O 1
ATOM 1760 N N . LEU A 1 213 ? -1.810 10.015 -2.691 1.00 90.50 213 LEU A N 1
ATOM 1761 C CA . LEU A 1 213 ? -0.769 9.051 -2.367 1.00 90.50 213 LEU A CA 1
ATOM 1762 C C . LEU A 1 213 ? -0.879 7.810 -3.256 1.00 90.50 213 LEU A C 1
ATOM 1764 O O . LEU A 1 213 ? 0.135 7.397 -3.817 1.00 90.50 213 LEU A O 1
ATOM 1768 N N . LEU A 1 214 ? -2.087 7.266 -3.428 1.00 88.62 214 LEU A N 1
ATOM 1769 C CA . LEU A 1 214 ? -2.342 6.130 -4.321 1.00 88.62 214 LEU A CA 1
ATOM 1770 C C . LEU A 1 214 ? -1.936 6.454 -5.763 1.00 88.62 214 LEU A C 1
ATOM 1772 O O . LEU A 1 214 ? -1.163 5.709 -6.362 1.00 88.62 214 LEU A O 1
ATOM 1776 N N . GLU A 1 215 ? -2.346 7.616 -6.277 1.00 87.44 215 GLU A N 1
ATOM 1777 C CA . GLU A 1 215 ? -1.948 8.109 -7.601 1.00 87.44 215 GLU A CA 1
ATOM 1778 C C . GLU A 1 215 ? -0.424 8.152 -7.751 1.00 87.44 215 GLU A C 1
ATOM 1780 O O . GLU A 1 215 ? 0.119 7.686 -8.751 1.00 87.44 215 GLU A O 1
ATOM 1785 N N . LYS A 1 216 ? 0.299 8.671 -6.747 1.00 89.00 216 LYS A N 1
ATOM 1786 C CA . LYS A 1 216 ? 1.768 8.747 -6.789 1.00 89.00 216 LYS A CA 1
ATOM 1787 C C . LYS A 1 216 ? 2.444 7.386 -6.679 1.00 89.00 216 LYS A C 1
ATOM 1789 O O . LYS A 1 216 ? 3.525 7.224 -7.249 1.00 89.00 216 LYS A O 1
ATOM 1794 N N . ILE A 1 217 ? 1.848 6.430 -5.967 1.00 87.00 217 ILE A N 1
ATOM 1795 C CA . ILE A 1 217 ? 2.339 5.050 -5.918 1.00 87.00 217 ILE A CA 1
ATOM 1796 C C . ILE A 1 217 ? 2.205 4.415 -7.300 1.00 87.00 217 ILE A C 1
ATOM 1798 O O . ILE A 1 217 ? 3.209 3.959 -7.844 1.00 87.00 217 ILE A O 1
ATOM 1802 N N . VAL A 1 218 ? 1.013 4.467 -7.896 1.00 83.44 218 VAL A N 1
ATOM 1803 C CA . VAL A 1 218 ? 0.741 3.916 -9.229 1.00 83.44 218 VAL A CA 1
ATOM 1804 C C . VAL A 1 218 ? 1.629 4.585 -10.284 1.00 83.44 218 VAL A C 1
ATOM 1806 O O . VAL A 1 218 ? 2.350 3.916 -11.022 1.00 83.44 218 VAL A O 1
ATOM 1809 N N . GLU A 1 219 ? 1.674 5.916 -10.309 1.00 83.00 219 GLU A N 1
ATOM 1810 C CA . GLU A 1 219 ? 2.472 6.670 -11.275 1.00 83.00 219 GLU A CA 1
ATOM 1811 C C . GLU A 1 219 ? 3.962 6.314 -11.189 1.00 83.00 219 GLU A C 1
ATOM 1813 O O . GLU A 1 219 ? 4.590 6.050 -12.214 1.00 83.00 219 GLU A O 1
ATOM 1818 N N . ASN A 1 220 ? 4.544 6.314 -9.986 1.00 82.44 220 ASN A N 1
ATOM 1819 C CA . ASN A 1 220 ? 5.992 6.183 -9.841 1.00 82.44 220 ASN A CA 1
ATOM 1820 C C . ASN A 1 220 ? 6.461 4.727 -9.801 1.00 82.44 220 ASN A C 1
ATOM 1822 O O . ASN A 1 220 ? 7.494 4.430 -10.390 1.00 82.44 220 ASN A O 1
ATOM 1826 N N . TYR A 1 221 ? 5.738 3.825 -9.133 1.00 76.06 221 TYR A N 1
ATOM 1827 C CA . TYR A 1 221 ? 6.163 2.431 -8.959 1.00 76.06 221 TYR A CA 1
ATOM 1828 C C . TYR A 1 221 ? 5.588 1.465 -9.996 1.00 76.06 221 TYR A C 1
ATOM 1830 O O . TYR A 1 221 ? 6.220 0.439 -10.226 1.00 76.06 221 TYR A O 1
ATOM 1838 N N . ILE A 1 222 ? 4.455 1.787 -10.635 1.00 75.69 222 ILE A N 1
ATOM 1839 C CA . ILE A 1 222 ? 3.842 0.933 -11.666 1.00 75.69 222 ILE A CA 1
ATOM 1840 C C . ILE A 1 222 ? 4.151 1.482 -13.061 1.00 75.69 222 ILE A C 1
ATOM 1842 O O . ILE A 1 222 ? 4.782 0.801 -13.859 1.00 75.69 222 ILE A O 1
ATOM 1846 N N . PHE A 1 223 ? 3.798 2.733 -13.371 1.00 72.69 223 PHE A N 1
ATOM 1847 C CA . PHE A 1 223 ? 3.949 3.242 -14.745 1.00 72.69 223 PHE A CA 1
ATOM 1848 C C . PHE A 1 223 ? 5.352 3.758 -15.078 1.00 72.69 223 PHE A C 1
ATOM 1850 O O . PHE A 1 223 ? 5.878 3.498 -16.159 1.00 72.69 223 PHE A O 1
ATOM 1857 N N . LYS A 1 224 ? 5.990 4.501 -14.168 1.00 68.81 224 LYS A N 1
ATOM 1858 C CA . LYS A 1 224 ? 7.320 5.097 -14.396 1.00 68.81 224 LYS A CA 1
ATOM 1859 C C . LYS A 1 224 ? 8.473 4.229 -13.899 1.00 68.81 224 LYS A C 1
ATOM 1861 O O . LYS A 1 224 ? 9.606 4.702 -13.888 1.00 68.81 224 LYS A O 1
ATOM 1866 N N . HIS A 1 225 ? 8.220 2.964 -13.566 1.00 65.44 225 HIS A N 1
ATOM 1867 C CA . HIS A 1 225 ? 9.230 2.050 -13.028 1.00 65.44 225 HIS A CA 1
ATOM 1868 C C . HIS A 1 225 ? 10.466 1.901 -13.940 1.00 65.44 225 HIS A C 1
ATOM 1870 O O . HIS A 1 225 ? 11.586 1.737 -13.458 1.00 65.44 225 HIS A O 1
ATOM 1876 N N . SER A 1 226 ? 10.281 1.981 -15.263 1.00 59.50 226 SER A N 1
ATOM 1877 C CA . SER A 1 226 ? 11.345 1.838 -16.267 1.00 59.50 226 SER A CA 1
ATOM 1878 C C . SER A 1 226 ? 12.154 3.124 -16.489 1.00 59.50 226 SER A C 1
ATOM 1880 O O . SER A 1 226 ? 13.288 3.084 -16.984 1.00 59.50 226 SER A O 1
ATOM 1882 N N . LYS A 1 227 ? 11.602 4.284 -16.104 1.00 62.19 227 LYS A N 1
ATOM 1883 C CA . LYS A 1 227 ? 12.260 5.588 -16.211 1.00 62.19 227 LYS A CA 1
ATOM 1884 C C . LYS A 1 227 ? 13.132 5.775 -14.975 1.00 62.19 227 LYS A C 1
ATOM 1886 O O . LYS A 1 227 ? 12.637 5.999 -13.877 1.00 62.19 227 LYS A O 1
ATOM 1891 N N . PHE A 1 228 ? 14.449 5.668 -15.154 1.00 58.31 228 PHE A N 1
ATOM 1892 C CA . PHE A 1 228 ? 15.409 5.761 -14.055 1.00 58.31 228 PHE A CA 1
ATOM 1893 C C . PHE A 1 228 ? 15.428 7.166 -13.425 1.00 58.31 228 PHE A C 1
ATOM 1895 O O . PHE A 1 228 ? 16.217 8.029 -13.804 1.00 58.31 228 PHE A O 1
ATOM 1902 N N . THR A 1 229 ? 14.552 7.394 -12.450 1.00 66.19 229 THR A N 1
ATOM 1903 C CA . THR A 1 229 ? 14.557 8.575 -11.588 1.00 66.19 229 THR A CA 1
ATOM 1904 C C . THR A 1 229 ? 14.209 8.145 -10.167 1.00 66.19 229 THR A C 1
ATOM 1906 O O . THR A 1 229 ? 13.047 7.910 -9.859 1.00 66.19 229 THR A O 1
ATOM 1909 N N . LEU A 1 230 ? 15.203 8.058 -9.277 1.00 71.56 230 LEU A N 1
ATOM 1910 C CA . LEU A 1 230 ? 14.990 7.717 -7.858 1.00 71.56 230 LEU A CA 1
ATOM 1911 C C . LEU A 1 230 ? 14.235 8.815 -7.090 1.00 71.56 230 LEU A C 1
ATOM 1913 O O . LEU A 1 230 ? 13.567 8.551 -6.093 1.00 71.56 230 LEU A O 1
ATOM 1917 N N . PHE A 1 231 ? 14.307 10.056 -7.572 1.00 79.56 231 PHE A N 1
ATOM 1918 C CA . PHE A 1 231 ? 13.733 11.217 -6.897 1.00 79.56 231 PHE A CA 1
ATOM 1919 C C . PHE A 1 231 ? 12.195 11.163 -6.739 1.00 79.56 231 PHE A C 1
ATOM 1921 O O . PHE A 1 231 ? 11.717 11.333 -5.613 1.00 79.56 231 PHE A O 1
ATOM 1928 N N . PRO A 1 232 ? 11.394 10.855 -7.781 1.00 79.12 232 PRO A N 1
ATOM 1929 C CA . PRO A 1 232 ? 9.957 10.603 -7.627 1.00 79.12 232 PRO A CA 1
ATOM 1930 C C . PRO A 1 232 ? 9.615 9.482 -6.634 1.00 79.12 232 PRO A C 1
ATOM 1932 O O . PRO A 1 232 ? 8.676 9.627 -5.844 1.00 79.12 232 PRO A O 1
ATOM 1935 N N . HIS A 1 233 ? 10.405 8.403 -6.598 1.00 79.12 233 HIS A N 1
ATOM 1936 C CA . HIS A 1 233 ? 10.226 7.330 -5.615 1.00 79.12 233 HIS A CA 1
ATOM 1937 C C . HIS A 1 233 ? 10.451 7.848 -4.187 1.00 79.12 233 HIS A C 1
ATOM 1939 O O . HIS A 1 233 ? 9.609 7.622 -3.317 1.00 79.12 233 HIS A O 1
ATOM 1945 N N . PHE A 1 234 ? 11.505 8.641 -3.946 1.00 83.75 234 PHE A N 1
ATOM 1946 C CA . PHE A 1 234 ? 11.741 9.274 -2.641 1.00 83.75 234 PHE A CA 1
ATOM 1947 C C . PHE A 1 234 ? 10.625 10.234 -2.231 1.00 83.75 234 PHE A C 1
ATOM 1949 O O . PHE A 1 234 ? 10.226 10.246 -1.064 1.00 83.75 234 PHE A O 1
ATOM 1956 N N . LYS A 1 235 ? 10.095 11.022 -3.174 1.00 86.38 235 LYS A N 1
ATOM 1957 C CA . LYS A 1 235 ? 8.958 11.914 -2.914 1.00 86.38 235 LYS A CA 1
ATOM 1958 C C . LYS A 1 235 ? 7.730 11.112 -2.480 1.00 86.38 235 LYS A C 1
ATOM 1960 O O . LYS A 1 235 ? 7.091 11.479 -1.500 1.00 86.38 235 LYS A O 1
ATOM 1965 N N . THR A 1 236 ? 7.463 9.985 -3.136 1.00 87.94 236 THR A N 1
ATOM 1966 C CA . THR A 1 236 ? 6.354 9.083 -2.786 1.00 87.94 236 THR A CA 1
ATOM 1967 C C . THR A 1 236 ? 6.558 8.432 -1.416 1.00 87.94 236 THR A C 1
ATOM 1969 O O . THR A 1 236 ? 5.652 8.454 -0.588 1.00 87.94 236 THR A O 1
ATOM 1972 N N . LEU A 1 237 ? 7.773 7.962 -1.101 1.00 87.25 237 LEU A N 1
ATOM 1973 C CA . LEU A 1 237 ? 8.104 7.452 0.240 1.00 87.25 237 LEU A CA 1
ATOM 1974 C C . LEU A 1 237 ? 7.953 8.525 1.327 1.00 87.25 237 LEU A C 1
ATOM 1976 O O . LEU A 1 237 ? 7.566 8.223 2.452 1.00 87.25 237 LEU A O 1
ATOM 1980 N N . LYS A 1 238 ? 8.246 9.793 1.018 1.00 89.31 238 LYS A N 1
ATOM 1981 C CA . LYS A 1 238 ? 8.016 10.905 1.951 1.00 89.31 238 LYS A CA 1
ATOM 1982 C C . LYS A 1 238 ? 6.520 11.113 2.221 1.00 89.31 238 LYS A C 1
ATOM 1984 O O . LYS A 1 238 ? 6.174 11.419 3.360 1.00 89.31 238 LYS A O 1
ATOM 1989 N N . LEU A 1 239 ? 5.660 10.931 1.215 1.00 89.31 239 LEU A N 1
ATOM 1990 C CA . LEU A 1 239 ? 4.203 10.999 1.373 1.00 89.31 239 LEU A CA 1
ATOM 1991 C C . LEU A 1 239 ? 3.669 9.835 2.220 1.00 89.31 239 LEU A C 1
ATOM 1993 O O . LEU A 1 239 ? 2.946 10.103 3.170 1.00 89.31 239 LEU A O 1
ATOM 1997 N N . LEU A 1 240 ? 4.112 8.592 1.970 1.00 87.50 240 LEU A N 1
ATOM 1998 C CA . LEU A 1 240 ? 3.756 7.405 2.777 1.00 87.50 240 LEU A CA 1
ATOM 1999 C C . LEU A 1 240 ? 4.014 7.599 4.280 1.00 87.50 240 LEU A C 1
ATOM 2001 O O . LEU A 1 240 ? 3.302 7.070 5.126 1.00 87.50 240 LEU A O 1
ATOM 2005 N N . ARG A 1 241 ? 5.058 8.353 4.629 1.00 88.19 241 ARG A N 1
ATOM 2006 C CA . ARG A 1 241 ? 5.427 8.628 6.024 1.00 88.19 241 ARG A CA 1
ATOM 2007 C C . ARG A 1 241 ? 4.598 9.739 6.667 1.00 88.19 241 ARG A C 1
ATOM 2009 O O . ARG A 1 241 ? 4.630 9.903 7.885 1.00 88.19 241 ARG A O 1
ATOM 2016 N N . ASN A 1 242 ? 3.936 10.573 5.880 1.00 86.75 242 ASN A N 1
ATOM 2017 C CA . ASN A 1 242 ? 3.215 11.716 6.408 1.00 86.75 242 ASN A CA 1
ATOM 2018 C C . ASN A 1 242 ? 1.790 11.296 6.796 1.00 86.75 242 ASN A C 1
ATOM 2020 O O . ASN A 1 242 ? 1.023 10.865 5.939 1.00 86.75 242 ASN A O 1
ATOM 2024 N N . LYS A 1 243 ? 1.433 11.496 8.076 1.00 84.69 243 LYS A N 1
ATOM 2025 C CA . LYS A 1 243 ? 0.111 11.149 8.627 1.00 84.69 243 LYS A CA 1
ATOM 2026 C C . LYS A 1 243 ? -1.050 11.753 7.833 1.00 84.69 243 LYS A C 1
ATOM 2028 O O . LYS A 1 243 ? -2.108 11.148 7.754 1.00 84.69 243 LYS A O 1
ATOM 2033 N N . LYS A 1 244 ? -0.843 12.921 7.209 1.00 83.31 244 LYS A N 1
ATOM 2034 C CA . LYS A 1 244 ? -1.862 13.552 6.363 1.00 83.31 244 LYS A CA 1
ATOM 2035 C C . LYS A 1 244 ? -2.310 12.634 5.216 1.00 83.31 244 LYS A C 1
ATOM 2037 O O . LYS A 1 244 ? -3.474 12.668 4.865 1.00 83.31 244 LYS A O 1
ATOM 2042 N N . TYR A 1 245 ? -1.408 11.837 4.644 1.00 86.81 245 TYR A N 1
ATOM 2043 C CA . TYR A 1 245 ? -1.702 11.017 3.463 1.00 86.81 245 TYR A CA 1
ATOM 2044 C C . TYR A 1 245 ? -1.912 9.533 3.774 1.00 86.81 245 TYR A C 1
ATOM 2046 O O . TYR A 1 245 ? -2.548 8.836 2.991 1.00 86.81 245 TYR A O 1
ATOM 2054 N N . LEU A 1 246 ? -1.353 9.039 4.879 1.00 89.44 246 LEU A N 1
ATOM 2055 C CA . LEU A 1 246 ? -1.545 7.669 5.341 1.00 89.44 246 LEU A CA 1
ATOM 2056 C C . LEU A 1 246 ? -1.589 7.665 6.863 1.00 89.44 246 LEU A C 1
ATOM 2058 O O . LEU A 1 246 ? -0.599 8.038 7.494 1.00 89.44 246 LEU A O 1
ATOM 2062 N N . THR A 1 247 ? -2.686 7.195 7.444 1.00 88.56 247 THR A N 1
ATOM 2063 C CA . THR A 1 247 ? -2.837 6.991 8.889 1.00 88.56 247 THR A CA 1
ATOM 2064 C C . THR A 1 247 ? -3.377 5.593 9.156 1.00 88.56 247 THR A C 1
ATOM 2066 O O . THR A 1 247 ? -4.303 5.154 8.489 1.00 88.56 247 THR A O 1
ATOM 2069 N N . ILE A 1 248 ? -2.791 4.893 10.127 1.00 88.00 248 ILE A N 1
ATOM 2070 C CA . ILE A 1 248 ? -3.241 3.573 10.583 1.00 88.00 248 ILE A CA 1
ATOM 2071 C C . ILE A 1 248 ? -3.491 3.666 12.085 1.00 88.00 248 ILE A C 1
ATOM 2073 O O . ILE A 1 248 ? -2.616 4.134 12.820 1.00 88.00 248 ILE A O 1
ATOM 2077 N N . TYR A 1 249 ? -4.668 3.236 12.530 1.00 86.31 249 TYR A N 1
ATOM 2078 C CA . TYR A 1 249 ? -5.061 3.225 13.933 1.00 86.31 249 TYR A CA 1
ATOM 2079 C C . TYR A 1 249 ? -5.626 1.854 14.345 1.00 86.31 249 TYR A C 1
ATOM 2081 O O . TYR A 1 249 ? -6.549 1.387 13.684 1.00 86.31 249 TYR A O 1
ATOM 2089 N N . PRO A 1 250 ? -5.172 1.237 15.451 1.00 85.75 250 PRO A N 1
ATOM 2090 C CA . PRO A 1 250 ? -4.081 1.697 16.312 1.00 85.75 250 PRO A CA 1
ATOM 2091 C C . PRO A 1 250 ? -2.733 1.717 15.570 1.00 85.75 250 PRO A C 1
ATOM 2093 O O . PRO A 1 250 ? -2.528 1.000 14.594 1.00 85.75 250 PRO A O 1
ATOM 2096 N N . GLU A 1 251 ? -1.804 2.578 15.999 1.00 84.88 251 GLU A N 1
ATOM 2097 C CA . GLU A 1 251 ? -0.487 2.658 15.356 1.00 84.88 251 GLU A CA 1
ATOM 2098 C C . GLU A 1 251 ? 0.367 1.433 15.715 1.00 84.88 251 GLU A C 1
ATOM 2100 O O . GLU A 1 251 ? 0.910 1.346 16.818 1.00 84.88 251 GLU A O 1
ATOM 2105 N N . PHE A 1 252 ? 0.559 0.520 14.761 1.00 84.62 252 PHE A N 1
ATOM 2106 C CA . PHE A 1 252 ? 1.444 -0.631 14.951 1.00 84.62 252 PHE A CA 1
ATOM 2107 C C . PHE A 1 252 ? 2.924 -0.214 15.092 1.00 84.62 252 PHE A C 1
ATOM 2109 O O . PHE A 1 252 ? 3.364 0.752 14.449 1.00 84.62 252 PHE A O 1
ATOM 2116 N N . PRO A 1 253 ? 3.749 -0.959 15.860 1.00 85.38 253 PRO A N 1
ATOM 2117 C CA . PRO A 1 253 ? 5.182 -0.676 16.002 1.00 85.38 253 PRO A CA 1
ATOM 2118 C C . PRO A 1 253 ? 5.926 -0.620 14.660 1.00 85.38 253 PRO A C 1
ATOM 2120 O O . PRO A 1 253 ? 6.758 0.262 14.434 1.00 85.38 253 PRO A O 1
ATOM 2123 N N . SER A 1 254 ? 5.575 -1.521 13.744 1.00 84.00 254 SER A N 1
ATOM 2124 C CA . SER A 1 254 ? 6.111 -1.608 12.385 1.00 84.00 254 SER A CA 1
ATOM 2125 C C . SER A 1 254 ? 5.792 -0.358 11.552 1.00 84.00 254 SER A C 1
ATOM 2127 O O . SER A 1 254 ? 6.685 0.237 10.943 1.00 84.00 254 SER A O 1
ATOM 2129 N N . TYR A 1 255 ? 4.550 0.126 11.606 1.00 85.88 255 TYR A N 1
ATOM 2130 C CA . TYR A 1 255 ? 4.134 1.370 10.956 1.00 85.88 255 TYR A CA 1
ATOM 2131 C C . TYR A 1 255 ? 4.860 2.591 11.554 1.00 85.88 255 TYR A C 1
ATOM 2133 O O . TYR A 1 255 ? 5.394 3.439 10.829 1.00 85.88 255 TYR A O 1
ATOM 2141 N N . LYS A 1 256 ? 4.996 2.645 12.887 1.00 87.31 256 LYS A N 1
ATOM 2142 C CA . LYS A 1 256 ? 5.764 3.690 13.587 1.00 87.31 256 LYS A CA 1
ATOM 2143 C C . LYS A 1 256 ? 7.239 3.691 13.170 1.00 87.31 256 LYS A C 1
ATOM 2145 O O . LYS A 1 256 ? 7.829 4.763 13.011 1.00 87.31 256 LYS A O 1
ATOM 2150 N N . PHE A 1 257 ? 7.832 2.517 12.962 1.00 87.31 257 PHE A N 1
ATOM 2151 C CA . PHE A 1 257 ? 9.206 2.358 12.489 1.00 87.31 257 PHE A CA 1
ATOM 2152 C C . PHE A 1 257 ? 9.394 2.861 11.052 1.00 87.31 257 PHE A C 1
ATOM 2154 O O . PHE A 1 257 ? 10.286 3.68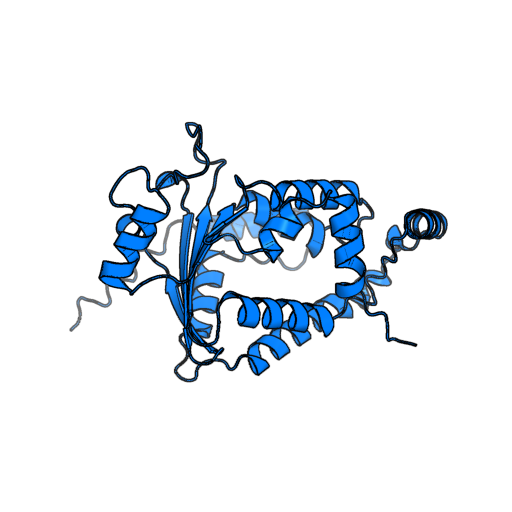0 10.807 1.00 87.31 257 PHE A O 1
ATOM 2161 N N . ILE A 1 258 ? 8.518 2.455 10.124 1.00 86.00 258 ILE A N 1
ATOM 2162 C CA . ILE A 1 258 ? 8.519 2.923 8.725 1.00 86.00 258 ILE A CA 1
ATOM 2163 C C . ILE A 1 258 ? 8.433 4.451 8.677 1.00 86.00 258 ILE A C 1
ATOM 2165 O O . ILE A 1 258 ? 9.203 5.110 7.973 1.00 86.00 258 ILE A O 1
ATOM 2169 N N . ARG A 1 259 ? 7.557 5.039 9.498 1.00 87.19 259 ARG A N 1
ATOM 2170 C CA . ARG A 1 259 ? 7.394 6.491 9.586 1.00 87.19 259 ARG A CA 1
ATOM 2171 C C . ARG A 1 259 ? 8.654 7.210 10.071 1.00 87.19 259 ARG A C 1
ATOM 2173 O O . ARG A 1 259 ? 8.982 8.290 9.571 1.00 87.19 259 ARG A O 1
ATOM 2180 N N . LYS A 1 260 ? 9.382 6.634 11.029 1.00 88.69 260 LYS A N 1
ATOM 2181 C CA . LYS A 1 260 ? 10.604 7.234 11.590 1.00 88.69 260 LYS A CA 1
ATOM 2182 C C . LYS A 1 260 ? 11.812 7.133 10.650 1.00 88.69 260 LYS A C 1
ATOM 2184 O O . LYS A 1 260 ? 12.645 8.037 10.652 1.00 88.69 260 LYS A O 1
ATOM 2189 N N . LYS A 1 261 ? 11.907 6.094 9.814 1.00 87.75 261 LYS A N 1
ATOM 2190 C CA . LYS A 1 261 ? 13.030 5.907 8.875 1.00 87.75 261 LYS A CA 1
ATOM 2191 C C . LYS A 1 261 ? 13.074 6.993 7.797 1.00 87.75 261 LYS A C 1
ATOM 2193 O O . LYS A 1 261 ? 12.059 7.330 7.200 1.00 87.75 261 LYS A O 1
ATOM 2198 N N . LYS A 1 262 ? 14.266 7.517 7.484 1.00 88.06 262 LYS A N 1
ATOM 2199 C CA . LYS A 1 262 ? 14.463 8.426 6.336 1.00 88.06 262 LYS A CA 1
ATOM 2200 C C . LYS A 1 262 ? 14.097 7.705 5.020 1.00 88.06 262 LYS A C 1
ATOM 2202 O O . LYS A 1 262 ? 14.328 6.500 4.938 1.00 88.06 262 LYS A O 1
ATOM 2207 N N . PRO A 1 263 ? 13.596 8.402 3.976 1.00 85.19 263 PRO A N 1
ATOM 2208 C CA . PRO A 1 263 ? 13.114 7.755 2.747 1.00 85.19 263 PRO A CA 1
ATOM 2209 C C . PRO A 1 263 ? 14.182 6.900 2.062 1.00 85.19 263 PRO A C 1
ATOM 2211 O O . PRO A 1 263 ? 13.900 5.796 1.617 1.00 85.19 263 PRO A O 1
ATOM 2214 N N . PHE A 1 264 ? 15.427 7.379 2.053 1.00 82.50 264 PHE A N 1
ATOM 2215 C CA . PHE A 1 264 ? 16.573 6.641 1.528 1.00 82.50 264 PHE A CA 1
ATOM 2216 C C . PHE A 1 264 ? 16.812 5.324 2.280 1.00 82.50 264 PHE A C 1
ATOM 2218 O O . PHE A 1 264 ? 16.897 4.259 1.677 1.00 82.50 264 PHE A O 1
ATOM 2225 N N . SER A 1 265 ? 16.867 5.386 3.613 1.00 84.50 265 SER A N 1
ATOM 2226 C CA . SER A 1 265 ? 17.062 4.210 4.465 1.00 84.50 265 SER A CA 1
ATOM 2227 C C . SER A 1 265 ? 15.890 3.234 4.383 1.00 84.50 265 SER A C 1
ATOM 2229 O O . SER A 1 265 ? 16.100 2.032 4.499 1.00 84.50 265 SER A O 1
ATOM 2231 N N . LEU A 1 266 ? 14.668 3.741 4.195 1.00 84.25 266 LEU A N 1
ATOM 2232 C CA . LEU A 1 266 ? 13.476 2.924 3.996 1.00 84.25 266 LEU A CA 1
ATOM 2233 C C . LEU A 1 266 ? 13.538 2.185 2.655 1.00 84.25 266 LEU A C 1
ATOM 2235 O O . LEU A 1 266 ? 13.332 0.979 2.630 1.00 84.25 266 LEU A O 1
ATOM 2239 N N . LEU A 1 267 ? 13.902 2.871 1.566 1.00 79.06 267 LEU A N 1
ATOM 2240 C CA . LEU A 1 267 ? 14.080 2.234 0.260 1.00 79.06 267 LEU A CA 1
ATOM 2241 C C . LEU A 1 267 ? 15.156 1.145 0.314 1.00 79.06 267 LEU A C 1
ATOM 2243 O O . LEU A 1 267 ? 14.935 0.044 -0.175 1.00 79.06 267 LEU A O 1
ATOM 2247 N N . LYS A 1 268 ? 16.297 1.430 0.956 1.00 80.00 268 LYS A N 1
ATOM 2248 C CA . LYS A 1 268 ? 17.383 0.455 1.136 1.00 80.00 268 LYS A CA 1
ATOM 2249 C C . LYS A 1 268 ? 16.945 -0.759 1.962 1.00 80.00 268 LYS A C 1
ATOM 2251 O O . LYS A 1 268 ? 17.410 -1.860 1.702 1.00 80.00 268 LYS A O 1
ATOM 2256 N N . LEU A 1 269 ? 16.055 -0.565 2.937 1.00 83.00 269 LEU A N 1
ATOM 2257 C CA . LEU A 1 269 ? 15.493 -1.642 3.755 1.00 83.00 269 LEU A CA 1
ATOM 2258 C C . LEU A 1 269 ? 14.480 -2.497 2.986 1.00 83.00 269 LEU A C 1
ATOM 2260 O O . LEU A 1 269 ? 14.435 -3.701 3.198 1.00 83.00 269 LEU A O 1
ATOM 2264 N N . LEU A 1 270 ? 13.683 -1.888 2.105 1.00 81.25 270 LEU A N 1
ATOM 2265 C CA . LEU A 1 270 ? 12.676 -2.593 1.306 1.00 81.25 270 LEU A CA 1
ATOM 2266 C C . LEU A 1 270 ? 13.277 -3.302 0.090 1.00 81.25 270 LEU A C 1
ATOM 2268 O O . LEU A 1 270 ? 12.762 -4.334 -0.327 1.00 81.25 270 LEU A O 1
ATOM 2272 N N . LEU A 1 271 ? 14.370 -2.782 -0.474 1.00 76.88 271 LEU A N 1
ATOM 2273 C CA . LEU A 1 271 ? 14.988 -3.325 -1.686 1.00 76.88 271 LEU A CA 1
ATOM 2274 C C . LEU A 1 271 ? 15.263 -4.840 -1.633 1.00 76.88 271 LEU A C 1
ATOM 2276 O O . LEU A 1 271 ? 14.942 -5.513 -2.606 1.00 76.88 271 LEU A O 1
ATOM 2280 N N . PRO A 1 272 ? 15.814 -5.391 -0.531 1.00 75.50 272 PRO A N 1
ATOM 2281 C CA . PRO A 1 272 ? 16.041 -6.827 -0.381 1.00 75.50 272 PRO A CA 1
ATOM 2282 C C . PRO A 1 272 ? 14.777 -7.690 -0.414 1.00 75.50 272 PRO A C 1
ATOM 2284 O O . PRO A 1 272 ? 14.885 -8.868 -0.710 1.00 75.50 272 PRO A O 1
ATOM 2287 N N . ILE A 1 273 ? 13.617 -7.129 -0.060 1.00 79.25 273 ILE A N 1
ATOM 2288 C CA . ILE A 1 273 ? 12.317 -7.818 -0.116 1.00 79.25 273 ILE A CA 1
ATOM 2289 C C . ILE A 1 273 ? 11.763 -7.739 -1.537 1.00 79.25 273 ILE A C 1
ATOM 2291 O O . ILE A 1 273 ? 11.196 -8.692 -2.055 1.00 79.25 273 ILE A O 1
ATOM 2295 N N . LEU A 1 274 ? 11.934 -6.581 -2.174 1.00 77.44 274 LEU A N 1
ATOM 2296 C CA . LEU A 1 274 ? 11.428 -6.339 -3.519 1.00 77.44 274 LEU A CA 1
ATOM 2297 C C . LEU A 1 274 ? 12.199 -7.121 -4.583 1.00 77.44 274 LEU A C 1
ATOM 2299 O O . LEU A 1 274 ? 11.684 -7.298 -5.680 1.00 77.44 274 LEU A O 1
ATOM 2303 N N . ILE A 1 275 ? 13.429 -7.544 -4.296 1.00 74.62 275 ILE A N 1
ATOM 2304 C CA . ILE A 1 275 ? 14.343 -8.095 -5.292 1.00 74.62 275 ILE A CA 1
ATOM 2305 C C . ILE A 1 275 ? 14.825 -9.452 -4.827 1.00 74.62 275 ILE A C 1
ATOM 2307 O O . ILE A 1 275 ? 15.416 -9.575 -3.756 1.00 74.62 275 ILE A O 1
ATOM 2311 N N . ASP A 1 276 ? 14.593 -10.452 -5.663 1.00 65.00 276 ASP A N 1
ATOM 2312 C CA . ASP A 1 276 ? 15.012 -11.807 -5.398 1.00 65.00 276 ASP A CA 1
ATOM 2313 C C . ASP A 1 276 ? 16.541 -11.896 -5.365 1.00 65.00 276 ASP A C 1
ATOM 2315 O O . ASP A 1 276 ? 17.243 -11.505 -6.309 1.00 65.00 276 ASP A O 1
ATOM 2319 N N . LYS A 1 277 ? 17.056 -12.380 -4.235 1.00 61.78 277 LYS A N 1
ATOM 2320 C CA . LYS A 1 277 ? 18.482 -12.655 -4.042 1.00 61.78 277 LYS A CA 1
ATOM 2321 C C . LYS A 1 277 ? 18.855 -14.047 -4.548 1.00 61.78 277 LYS A C 1
ATOM 2323 O O . LYS A 1 277 ? 20.014 -14.244 -4.907 1.00 61.78 277 LYS A O 1
ATOM 2328 N N . HIS A 1 278 ? 17.894 -14.968 -4.604 1.00 54.28 278 HIS A N 1
ATOM 2329 C CA . HIS A 1 278 ? 18.081 -16.387 -4.880 1.00 54.28 278 HIS A CA 1
ATOM 2330 C C . HIS A 1 278 ? 17.611 -16.717 -6.301 1.00 54.28 278 HIS A C 1
ATOM 2332 O O . HIS A 1 278 ? 16.627 -17.404 -6.524 1.00 54.28 278 HIS A O 1
ATOM 2338 N N . GLU A 1 279 ? 18.344 -16.197 -7.281 1.00 42.66 279 GLU A N 1
ATOM 2339 C CA . GLU A 1 279 ? 18.332 -16.708 -8.659 1.00 42.66 279 GLU A CA 1
ATOM 2340 C C . GLU A 1 279 ? 19.784 -16.706 -9.151 1.00 42.66 279 GLU A C 1
ATOM 2342 O O . GLU A 1 279 ? 20.186 -15.871 -9.975 1.00 42.66 279 GLU A O 1
ATOM 2347 N N . PHE A 1 280 ? 20.574 -17.559 -8.505 1.00 37.38 280 PHE A N 1
ATOM 2348 C CA . PHE A 1 280 ? 21.801 -18.169 -8.999 1.00 37.38 280 PHE A CA 1
ATOM 2349 C C . PHE A 1 280 ? 21.726 -19.643 -8.626 1.00 37.38 280 PHE A C 1
ATOM 2351 O O . PHE A 1 280 ? 21.380 -19.901 -7.449 1.00 37.38 280 PHE A O 1
#

Solvent-accessible surface area (backbone atoms only — not comparable to full-atom values): 15810 Å² total; per-residue (Å²): 144,85,71,76,70,75,70,66,73,74,78,76,84,86,59,68,78,62,50,54,55,48,39,52,52,48,21,67,74,69,72,40,97,72,68,84,88,80,60,67,64,59,52,50,48,54,53,30,55,67,33,58,38,96,67,58,55,46,49,67,57,56,41,50,49,50,25,51,51,43,44,56,64,44,60,47,52,74,69,62,73,37,88,80,62,52,61,66,69,38,64,68,58,45,50,55,40,42,73,77,64,42,82,89,47,70,86,34,52,25,36,61,49,44,42,51,53,54,55,52,50,45,46,78,73,51,46,43,63,28,30,39,35,41,34,35,27,38,74,80,83,45,89,82,72,82,66,54,101,60,54,43,50,48,82,25,49,74,47,32,35,42,37,35,29,50,82,54,17,50,53,40,47,42,81,50,58,67,71,65,47,29,93,46,71,58,31,36,66,66,52,34,42,51,44,36,35,78,76,77,43,71,57,68,30,41,38,38,39,23,47,69,51,52,51,42,45,46,47,41,66,62,71,37,56,63,56,78,55,69,63,62,51,43,54,41,46,51,42,64,44,34,61,91,37,32,39,56,39,72,74,47,70,67,59,55,47,60,44,70,43,55,45,68,61,42,50,58,64,45,46,68,45,48,25,55,82,86,84,124

Organism: NCBI:txid412755

pLDDT: mean 74.04, std 14.53, range [25.89, 91.31]

Radius of gyration: 21.71 Å; Cα contacts (8 Å, |Δi|>4): 328; chains: 1; bounding box: 72×44×51 Å

Foldseek 3Di:
DPPPVVVVVPPPDPDPVPVVVVQVVVCVVVVHPGDDDDDPVVVVVVVQVVCQDPDFDDLVNVLVVQLVVLVVLLVVVVVCPDPPHQPCPPPVNCVVCVVLVFDDDSNQFDSPLVSVVVLVVCCVQANQWFKEKEWEFAPVVDPDDPDPLFKDFLNRTDWIWIFTGHRSTGNHIDTDDSVQQDVDRIDGPVSSQVSCCVPPRGGSKYKYAYPVLVVLCCVVVPVCVSHPDCPSVLVSLQQLLDSVGIDMPPQDPVNVVSNPDRSSRNCSVCSPSRGDPPDD

Secondary structure (DSSP, 8-state):
--SSSTTTTTS--SSHHHHHHHHHHHHHHHT-S------HHHHHHHHHHHHS-SS-B-HHHHHHHHHHHHHHHHGGGGGTSPSSPPGGG-HHHHHHHHHTT----GGGB-TTHHHHHHHHHHHHHH-SSEEEEEEEE-SSS-TT----TTEEETTTEEEEEEEEEETTEEEEEEEE-HHHH-SSSEEEHHHHHHHHHHHH---SEEEEEEHHHHHHHIIIIIISTTS--HHHHHHHHHHHT-TTTEEEES--HHHHHHHHS-HHHHHHHHHHHHB-S---